Protein AF-A0A1G2KPJ4-F1 (afdb_monomer)

Sequence (258 aa):
MNTIFHTGTIAVYLCLLFVGAAIVPIFFSARMLSSVLIGFNRLETLQRDGFFMPLTLPLVRLGIHPNAITLFGMALVLLLAAGLYDKWPMSALFSIGFFAAISDMFDGMLARAAHKVTALGGAMDGARDGMLFVVLLAGVFSLWDTALLAYLLVGVLLIECLKVCEIFVRARRYGMRLAIVLRSRGQGKVSVDRVKFFLFCAASLGFLFEMGIFGSPVGIGTFLLAACVLTIAVSVVVHAAIIVLELRGKSFMMNEHI

Radius of gyration: 19.07 Å; Cα contacts (8 Å, |Δi|>4): 284; chains: 1; bounding box: 50×34×48 Å

pLDDT: mean 89.47, std 10.86, range [34.5, 98.0]

Foldseek 3Di:
DVVVLLVVLVVLLVVLLCCLQPVCVVVDALVRLLVVQLVQVVVVCCVLLVVCVVVQVVCLVVVPALVVLLVVLLVLLVVLLVCLVVVPFLVVNLVSLVSSLVSLSRSVSNCVVNVNQALVSLVSSVVSLVSSLVSLCVRCVVQADPSLVSLLVVLVVLLVVLVVLQLVLVCVPVNNVVSSSCVSSPWPPGCLVVLLSSLSSQLSSLRSVCCNPVVHRPCSSVVSSVVSSVSSSVSSSSSSNNSNSSNVVHDSGNDPDD

Solvent-accessible surface area (backbone atoms only — not comparable to full-atom values): 13322 Å² total; per-residue (Å²): 118,72,68,60,58,56,55,52,47,52,52,51,52,53,50,36,38,45,42,7,47,62,49,45,58,74,81,39,51,42,65,55,50,44,50,53,52,49,50,52,33,49,52,53,49,51,54,52,48,61,72,47,38,82,70,44,51,58,44,53,75,71,62,61,54,33,63,58,40,46,51,51,23,42,51,32,41,53,50,35,44,50,36,56,75,71,62,52,58,37,59,58,48,28,50,38,46,49,54,21,61,51,27,61,61,48,19,59,47,36,14,61,77,62,73,59,77,41,48,66,53,34,47,50,52,54,52,41,51,53,50,44,51,53,46,46,46,74,68,42,54,91,79,48,58,70,66,61,51,49,44,40,52,55,44,51,54,50,41,54,53,45,55,52,49,43,40,56,61,45,18,76,77,64,34,60,71,51,28,51,49,42,43,31,60,48,45,72,66,55,49,55,61,52,52,24,52,49,27,43,53,51,11,48,41,34,41,30,44,28,40,48,75,71,70,42,84,84,45,66,19,57,52,30,40,52,52,18,40,54,34,39,53,52,41,39,21,51,49,32,27,50,45,49,34,43,71,70,73,39,74,70,78,50,68,95,74,130

Organism: NCBI:txid1802273

Nearest PDB structures (foldseek):
  5d92-assembly1_A  TM=5.672E-01  e=1.117E-01  Archaeoglobus fulgidus DSM 4304
  7a0g-assembly1_EEE  TM=1.842E-01  e=3.821E+00  Serratia marcescens
  4tql-assembly1_A  TM=1.982E-01  e=8.750E+00  synthetic construct

Mean predicted aligned error: 5.15 Å

InterPro domains:
  IPR000462 CDP-alcohol phosphatidyltransferase [PF01066] (65-231)
  IPR043130 CDP-alcohol phosphatidyltransferase, transmembrane domain [G3DSA:1.20.120.1760] (47-248)
  IPR048254 CDP-alcohol phosphatidyltransferase, conserved site [PS00379] (107-129)

Structure (mmCIF, N/CA/C/O backbone):
data_AF-A0A1G2KPJ4-F1
#
_entry.id   AF-A0A1G2KPJ4-F1
#
loop_
_atom_site.group_PDB
_atom_site.id
_atom_site.type_symbol
_atom_site.label_atom_id
_atom_site.label_alt_id
_atom_site.label_comp_id
_atom_site.label_asym_id
_atom_site.label_entity_id
_atom_site.label_seq_id
_atom_site.pdbx_PDB_ins_code
_atom_site.Cartn_x
_atom_site.Cartn_y
_atom_site.Cartn_z
_atom_site.occupancy
_atom_site.B_iso_or_equiv
_atom_site.auth_seq_id
_atom_site.auth_comp_id
_atom_site.auth_asym_id
_atom_site.auth_atom_id
_atom_site.pdbx_PDB_model_num
ATOM 1 N N . MET A 1 1 ? 28.465 8.350 7.543 1.00 48.22 1 MET A N 1
ATOM 2 C CA . MET A 1 1 ? 27.275 8.996 6.942 1.00 48.22 1 MET A CA 1
ATOM 3 C C . MET A 1 1 ? 26.004 8.146 7.044 1.00 48.22 1 MET A C 1
ATOM 5 O O . MET A 1 1 ? 24.988 8.733 7.374 1.00 48.22 1 MET A O 1
ATOM 9 N N . ASN A 1 2 ? 26.028 6.810 6.886 1.00 55.91 2 ASN A N 1
ATOM 10 C CA . ASN A 1 2 ? 24.811 5.967 6.976 1.00 55.91 2 ASN A CA 1
ATOM 11 C C . ASN A 1 2 ? 24.065 6.000 8.324 1.00 55.91 2 ASN A C 1
ATOM 13 O O . ASN A 1 2 ? 22.841 6.024 8.341 1.00 55.91 2 ASN A O 1
ATOM 17 N N . THR A 1 3 ? 24.757 6.051 9.464 1.00 53.53 3 THR A N 1
ATOM 18 C CA . THR A 1 3 ? 24.100 6.019 10.785 1.00 53.53 3 THR A CA 1
ATOM 19 C C . THR A 1 3 ? 23.199 7.225 11.048 1.00 53.53 3 THR A C 1
ATOM 21 O O . THR A 1 3 ? 22.120 7.049 11.596 1.00 53.53 3 THR A O 1
ATOM 24 N N . ILE A 1 4 ? 23.584 8.425 10.600 1.00 49.75 4 ILE A N 1
ATOM 25 C CA . ILE A 1 4 ? 22.837 9.672 10.849 1.00 49.75 4 ILE A CA 1
ATOM 26 C C . ILE A 1 4 ? 21.494 9.688 10.094 1.00 49.75 4 ILE A C 1
ATOM 28 O O . ILE A 1 4 ? 20.488 10.140 10.641 1.00 49.75 4 ILE A O 1
ATOM 32 N N . PHE A 1 5 ? 21.446 9.135 8.875 1.00 55.59 5 PHE A N 1
ATOM 33 C CA . PHE A 1 5 ? 20.206 9.033 8.091 1.00 55.59 5 PHE A CA 1
ATOM 34 C C . PHE A 1 5 ? 19.185 8.075 8.729 1.00 55.59 5 PHE A C 1
ATOM 36 O O . PHE A 1 5 ? 17.982 8.357 8.731 1.00 55.59 5 PHE A O 1
ATOM 43 N N . HIS A 1 6 ? 19.650 6.982 9.343 1.00 62.47 6 HIS A N 1
ATOM 44 C CA . HIS A 1 6 ? 18.773 6.052 10.058 1.00 62.47 6 HIS A CA 1
ATOM 45 C C . HIS A 1 6 ? 18.193 6.669 11.340 1.00 62.47 6 HIS A C 1
ATOM 47 O O . HIS A 1 6 ? 16.993 6.534 11.586 1.00 62.47 6 HIS A O 1
ATOM 53 N N . THR A 1 7 ? 18.991 7.407 12.123 1.00 68.12 7 THR A N 1
ATOM 54 C CA . THR A 1 7 ? 18.500 8.056 13.352 1.00 68.12 7 THR A CA 1
ATOM 55 C C . THR A 1 7 ? 17.471 9.148 13.059 1.00 68.12 7 THR A C 1
ATOM 57 O O . THR A 1 7 ? 16.468 9.242 13.765 1.00 68.12 7 THR A O 1
ATOM 60 N N . GLY A 1 8 ? 17.676 9.938 11.996 1.00 83.19 8 GLY A N 1
ATOM 61 C CA . GLY A 1 8 ? 16.724 10.974 11.578 1.00 83.19 8 GLY A CA 1
ATOM 62 C C . GLY A 1 8 ? 15.367 10.396 11.169 1.00 83.19 8 GLY A C 1
ATOM 63 O O . GLY A 1 8 ? 14.328 10.874 11.620 1.00 83.19 8 GLY A O 1
ATOM 64 N N . THR A 1 9 ? 15.376 9.306 10.399 1.00 89.00 9 THR A N 1
ATOM 65 C CA . THR A 1 9 ? 14.154 8.611 9.961 1.00 89.00 9 THR A CA 1
ATOM 66 C C . THR A 1 9 ? 13.322 8.115 11.146 1.00 89.00 9 THR A C 1
ATOM 68 O O . THR A 1 9 ? 12.114 8.350 11.213 1.00 89.00 9 THR A O 1
ATOM 71 N N . ILE A 1 10 ? 13.971 7.461 12.116 1.00 90.38 10 ILE A N 1
ATOM 72 C CA . ILE A 1 10 ? 13.304 6.963 13.327 1.00 90.38 10 ILE A CA 1
ATOM 73 C C . ILE A 1 10 ? 12.725 8.129 14.135 1.00 90.38 10 ILE A C 1
ATOM 75 O O . ILE A 1 10 ? 11.570 8.065 14.552 1.00 90.38 10 ILE A O 1
ATOM 79 N N . ALA A 1 11 ? 13.489 9.209 14.321 1.00 92.50 11 ALA A N 1
ATOM 80 C CA . ALA A 1 11 ? 13.030 10.387 15.055 1.00 92.50 11 ALA A CA 1
ATOM 81 C C . ALA A 1 11 ? 11.779 11.021 14.420 1.00 92.50 11 ALA A C 1
ATOM 83 O O . ALA A 1 11 ? 10.839 11.371 15.136 1.00 92.50 11 ALA A O 1
ATOM 84 N N . VAL A 1 12 ? 11.725 11.108 13.085 1.00 95.50 12 VAL A N 1
ATOM 85 C CA . VAL A 1 12 ? 10.545 11.602 12.356 1.00 95.50 12 VAL A CA 1
ATOM 86 C C . VAL A 1 12 ? 9.327 10.723 12.633 1.00 95.50 12 VAL A C 1
ATOM 88 O O . VAL A 1 12 ? 8.278 11.242 13.015 1.00 95.50 12 VAL A O 1
ATOM 91 N N . TYR A 1 13 ? 9.447 9.399 12.510 1.00 96.94 13 TYR A N 1
ATOM 92 C CA . TYR A 1 13 ? 8.313 8.507 12.763 1.00 96.94 13 TYR A CA 1
ATOM 93 C C . TYR A 1 13 ? 7.881 8.467 14.231 1.00 96.94 13 TYR A C 1
ATOM 95 O O . TYR A 1 13 ? 6.684 8.369 14.493 1.00 96.94 13 TYR A O 1
ATOM 103 N N . LEU A 1 14 ? 8.802 8.613 15.188 1.00 96.12 14 LEU A N 1
ATOM 104 C CA . LEU A 1 14 ? 8.456 8.781 16.604 1.00 96.12 14 LEU A CA 1
ATOM 105 C C . LEU A 1 14 ? 7.686 10.083 16.849 1.00 96.12 14 LEU A C 1
ATOM 107 O O . LEU A 1 14 ? 6.702 10.084 17.588 1.00 96.12 14 LEU A O 1
ATOM 111 N N . CYS A 1 15 ? 8.088 11.175 16.196 1.00 97.56 15 CYS A N 1
ATOM 112 C CA . CYS A 1 15 ? 7.360 12.439 16.248 1.00 97.56 15 CYS A CA 1
ATOM 113 C C . CYS A 1 15 ? 5.948 12.289 15.660 1.00 97.56 15 CYS A C 1
ATOM 115 O O . CYS A 1 15 ? 4.973 12.664 16.303 1.00 97.56 15 CYS A O 1
ATOM 117 N N . LEU A 1 16 ? 5.807 11.661 14.490 1.00 98.00 16 LEU A N 1
ATOM 118 C CA . LEU A 1 16 ? 4.501 11.397 13.870 1.00 98.00 16 LEU A CA 1
ATOM 119 C C . LEU A 1 16 ? 3.617 10.488 14.732 1.00 98.00 16 LEU A C 1
ATOM 121 O O . LEU A 1 16 ? 2.419 10.737 14.869 1.00 98.00 16 LEU A O 1
ATOM 125 N N . LEU A 1 17 ? 4.205 9.465 15.354 1.00 97.56 17 LEU A N 1
ATOM 126 C CA . LEU A 1 17 ? 3.516 8.598 16.304 1.00 97.56 17 LEU A CA 1
ATOM 127 C C . LEU A 1 17 ? 3.003 9.407 17.502 1.00 97.56 17 LEU A C 1
ATOM 129 O O . LEU A 1 17 ? 1.847 9.250 17.890 1.00 97.56 17 LEU A O 1
ATOM 133 N N . PHE A 1 18 ? 3.823 10.309 18.051 1.00 97.75 18 PHE A N 1
ATOM 134 C CA . PHE A 1 18 ? 3.419 11.220 19.122 1.00 97.75 18 PHE A CA 1
ATOM 135 C C . PHE A 1 18 ? 2.299 12.167 18.676 1.00 97.75 18 PHE A C 1
ATOM 137 O O . PHE A 1 18 ? 1.309 12.319 19.388 1.00 97.75 18 PHE A O 1
ATOM 144 N N . VAL A 1 19 ? 2.397 12.757 17.482 1.00 97.88 19 VAL A N 1
ATOM 145 C CA . VAL A 1 19 ? 1.341 13.609 16.915 1.00 97.88 19 VAL A CA 1
ATOM 146 C C . VAL A 1 19 ? 0.022 12.836 16.840 1.00 97.88 19 VAL A C 1
ATOM 148 O O . VAL A 1 19 ? -0.999 13.306 17.345 1.00 97.88 19 VAL A O 1
ATOM 151 N N . GLY A 1 20 ? 0.033 11.628 16.274 1.00 96.56 20 GLY A N 1
ATOM 152 C CA . GLY A 1 20 ? -1.164 10.799 16.159 1.00 96.56 20 GLY A CA 1
ATOM 153 C C . GLY A 1 20 ? -1.721 10.330 17.504 1.00 96.56 20 GLY A C 1
ATOM 154 O O . GLY A 1 20 ? -2.927 10.374 17.716 1.00 96.56 20 GLY A O 1
ATOM 155 N N . ALA A 1 21 ? -0.865 9.924 18.441 1.00 96.19 21 ALA A N 1
ATOM 156 C CA . ALA A 1 21 ? -1.295 9.370 19.723 1.00 96.19 21 ALA A CA 1
ATOM 157 C C . ALA A 1 21 ? -1.682 10.438 20.764 1.00 96.19 21 ALA A C 1
ATOM 159 O O . ALA A 1 21 ? -2.594 10.217 21.562 1.00 96.19 21 ALA A O 1
ATOM 160 N N . ALA A 1 22 ? -0.995 11.582 20.786 1.00 95.88 22 ALA A N 1
ATOM 161 C CA . ALA A 1 22 ? -1.155 12.606 21.817 1.00 95.88 22 ALA A CA 1
ATOM 162 C C . ALA A 1 22 ? -1.893 13.849 21.313 1.00 95.88 22 ALA A C 1
ATOM 164 O O . ALA A 1 22 ? -2.771 14.343 22.015 1.00 95.88 22 ALA A O 1
ATOM 165 N N . ILE A 1 23 ? -1.579 14.339 20.110 1.00 96.19 23 ILE A N 1
ATOM 166 C CA . ILE A 1 23 ? -2.107 15.619 19.613 1.00 96.19 23 ILE A CA 1
ATOM 167 C C . ILE A 1 23 ? -3.478 15.435 18.960 1.00 96.19 23 ILE A C 1
ATOM 169 O O . ILE A 1 23 ? -4.434 16.109 19.339 1.00 96.19 23 ILE A O 1
ATOM 173 N N . VAL A 1 24 ? -3.619 14.499 18.016 1.00 94.88 24 VAL A N 1
ATOM 174 C CA . VAL A 1 24 ? -4.892 14.287 17.298 1.00 94.88 24 VAL A CA 1
ATOM 175 C C . VAL A 1 24 ? -6.073 14.032 18.254 1.00 94.88 24 VAL A C 1
ATOM 177 O O . VAL A 1 24 ? -7.110 14.674 18.074 1.00 94.88 24 VAL A O 1
ATOM 180 N N . PRO A 1 25 ? -5.960 13.204 19.315 1.00 93.06 25 PRO A N 1
ATOM 181 C CA . PRO A 1 25 ? -7.076 12.940 20.227 1.00 93.06 25 PRO A CA 1
ATOM 182 C C . PRO A 1 25 ? -7.471 14.116 21.134 1.00 93.06 25 PRO A C 1
ATOM 184 O O . PRO A 1 25 ? -8.464 13.994 21.855 1.00 93.06 25 PRO A O 1
ATOM 187 N N . ILE A 1 26 ? -6.706 15.218 21.147 1.00 92.88 26 ILE A N 1
ATOM 188 C CA . ILE A 1 26 ? -7.086 16.474 21.821 1.00 92.88 26 ILE A CA 1
ATOM 189 C C . ILE A 1 26 ? -8.135 17.213 20.986 1.00 92.88 26 ILE A C 1
ATOM 191 O O . ILE A 1 26 ? -9.120 17.706 21.529 1.00 92.88 26 ILE A O 1
ATOM 195 N N . PHE A 1 27 ? -7.949 17.248 19.665 1.00 91.75 27 PHE A N 1
ATOM 196 C CA . PHE A 1 27 ? -8.811 17.997 18.746 1.00 91.75 27 PHE A CA 1
ATOM 197 C C . PHE A 1 27 ? -9.946 17.151 18.158 1.00 91.75 27 PHE A C 1
ATOM 199 O O . PHE A 1 27 ? -11.007 17.678 17.829 1.00 91.75 27 PHE A O 1
ATOM 206 N N . PHE A 1 28 ? -9.748 15.837 18.030 1.00 89.75 28 PHE A N 1
ATOM 207 C CA . PHE A 1 28 ? -10.706 14.936 17.396 1.00 89.75 28 PHE A CA 1
ATOM 208 C C . PHE A 1 28 ? -11.312 13.956 18.398 1.00 89.75 28 PHE A C 1
ATOM 210 O O . PHE A 1 28 ? -10.623 13.171 19.049 1.00 89.75 28 PHE A O 1
ATOM 217 N N . SER A 1 29 ? -12.646 13.934 18.465 1.00 88.12 29 SER A N 1
ATOM 218 C CA . SER A 1 29 ? -13.362 12.824 19.096 1.00 88.12 29 SER A CA 1
ATOM 219 C C . SER A 1 29 ? -13.338 11.585 18.193 1.00 88.12 29 SER A C 1
ATOM 221 O O . SER A 1 29 ? -13.256 11.704 16.971 1.00 88.12 29 SER A O 1
ATOM 223 N N . ALA A 1 30 ? -13.487 10.390 18.776 1.00 85.75 30 ALA A N 1
ATOM 224 C CA . ALA A 1 30 ? -13.548 9.139 18.010 1.00 85.75 30 ALA A CA 1
ATOM 225 C C . ALA A 1 30 ? -14.631 9.165 16.923 1.00 85.75 30 ALA A C 1
ATOM 227 O O . ALA A 1 30 ? -14.380 8.723 15.810 1.00 85.75 30 ALA A O 1
ATOM 228 N N . ARG A 1 31 ? -15.800 9.747 17.231 1.00 85.69 31 ARG A N 1
ATOM 229 C CA . ARG A 1 31 ? -16.914 9.896 16.286 1.00 85.69 31 ARG A CA 1
ATOM 230 C C . ARG A 1 31 ? -16.578 10.863 15.150 1.00 85.69 31 ARG A C 1
ATOM 232 O O . ARG A 1 31 ? -16.950 10.619 14.009 1.00 85.69 31 ARG A O 1
ATOM 239 N N . MET A 1 32 ? -15.890 11.964 15.453 1.00 88.19 32 MET A N 1
ATOM 240 C CA . MET A 1 32 ? -15.496 12.943 14.439 1.00 88.19 32 MET A CA 1
ATOM 241 C C . MET A 1 32 ? -14.446 12.353 13.500 1.00 88.19 32 MET A C 1
ATOM 243 O O . MET A 1 32 ? -14.631 12.383 12.287 1.00 88.19 32 MET A O 1
ATOM 247 N N . LEU A 1 33 ? -13.392 11.747 14.058 1.00 88.38 33 LEU A N 1
ATOM 248 C CA . LEU A 1 33 ? -12.352 11.104 13.261 1.00 88.38 33 LEU A CA 1
ATOM 249 C C . LEU A 1 33 ? -12.928 9.953 12.426 1.00 88.38 33 LEU A C 1
ATOM 251 O O . LEU A 1 33 ? -12.645 9.881 11.235 1.00 88.38 33 LEU A O 1
ATOM 255 N N . SER A 1 34 ? -13.783 9.098 13.002 1.00 84.94 34 SER A N 1
ATOM 256 C CA . SER A 1 34 ? -14.415 8.013 12.243 1.00 84.94 34 SER A CA 1
ATOM 257 C C . SER A 1 34 ? -15.272 8.549 11.101 1.00 84.94 34 SER A C 1
ATOM 259 O O . SER A 1 34 ? -15.173 8.039 9.992 1.00 84.94 34 SER A O 1
ATOM 261 N N . SER A 1 35 ? -16.051 9.610 11.325 1.00 87.12 35 SER A N 1
ATOM 262 C CA . SER A 1 35 ? -16.888 10.220 10.283 1.00 87.12 35 SER A CA 1
ATOM 263 C C . SER A 1 35 ? -16.050 10.782 9.133 1.00 87.12 35 SER A C 1
ATOM 265 O O . SER A 1 35 ? -16.381 10.556 7.970 1.00 87.12 35 SER A O 1
ATOM 267 N N . VAL A 1 36 ? -14.935 11.454 9.443 1.00 89.69 36 VAL A N 1
ATOM 268 C CA . VAL A 1 36 ? -13.996 11.970 8.434 1.00 89.69 36 VAL A CA 1
ATOM 269 C C . VAL A 1 36 ? -13.380 10.825 7.630 1.00 89.69 36 VAL A C 1
ATOM 271 O O . VAL A 1 36 ? -13.401 10.863 6.401 1.00 89.69 36 VAL A O 1
ATOM 274 N N . LEU A 1 37 ? -12.881 9.780 8.298 1.00 89.94 37 LEU A N 1
ATOM 275 C CA . LEU A 1 37 ? -12.261 8.640 7.616 1.00 89.94 37 LEU A CA 1
ATOM 276 C C . LEU A 1 37 ? -13.270 7.838 6.788 1.00 89.94 37 LEU A C 1
ATOM 278 O O . LEU A 1 37 ? -12.943 7.419 5.683 1.00 89.94 37 LEU A O 1
ATOM 282 N N . ILE A 1 38 ? -14.499 7.647 7.276 1.00 87.50 38 ILE A N 1
ATOM 283 C CA . ILE A 1 38 ? -15.579 6.997 6.517 1.00 87.50 38 ILE A CA 1
ATOM 284 C C . ILE A 1 38 ? -15.938 7.838 5.290 1.00 87.50 38 ILE A C 1
ATOM 286 O O . ILE A 1 38 ? -16.065 7.289 4.197 1.00 87.50 38 ILE A O 1
ATOM 290 N N . GLY A 1 39 ? -16.062 9.159 5.445 1.00 87.94 39 GLY A N 1
ATOM 291 C CA . GLY A 1 39 ? -16.318 10.076 4.337 1.00 87.94 39 GLY A CA 1
ATOM 292 C C . GLY A 1 39 ? -15.231 9.990 3.268 1.00 87.94 39 GLY A C 1
ATOM 293 O O . GLY A 1 39 ? -15.535 9.769 2.098 1.00 87.94 39 GLY A O 1
ATOM 294 N N . PHE A 1 40 ? -13.963 10.071 3.675 1.00 89.44 40 PHE A N 1
ATOM 295 C CA . PHE A 1 40 ? -12.826 9.965 2.763 1.00 89.44 40 PHE A CA 1
ATOM 296 C C . PHE A 1 40 ? -12.742 8.585 2.093 1.00 89.44 40 PHE A C 1
ATOM 298 O O . PHE A 1 40 ? -12.563 8.502 0.879 1.00 89.44 40 PHE A O 1
ATOM 305 N N . ASN A 1 41 ? -12.956 7.502 2.846 1.00 90.38 41 ASN A N 1
ATOM 306 C CA . ASN A 1 41 ? -13.048 6.149 2.299 1.00 90.38 41 ASN A CA 1
ATOM 307 C C . ASN A 1 41 ? -14.144 6.035 1.240 1.00 90.38 41 ASN A C 1
ATOM 309 O O . ASN A 1 41 ? -13.916 5.451 0.184 1.00 90.38 41 ASN A O 1
ATOM 313 N N . ARG A 1 42 ? -15.335 6.569 1.528 1.00 87.75 42 ARG A N 1
ATOM 314 C CA . ARG A 1 42 ? -16.481 6.509 0.622 1.00 87.75 42 ARG A CA 1
ATOM 315 C C . ARG A 1 42 ? -16.212 7.301 -0.650 1.00 87.75 42 ARG A C 1
ATOM 317 O O . ARG A 1 42 ? -16.492 6.790 -1.726 1.00 87.75 42 ARG A O 1
ATOM 324 N N . LEU A 1 43 ? -15.665 8.511 -0.535 1.00 89.06 43 LEU A N 1
ATOM 325 C CA . LEU A 1 43 ? -15.315 9.341 -1.689 1.00 89.06 43 LEU A CA 1
ATOM 326 C C . LEU A 1 43 ? -14.281 8.652 -2.581 1.00 89.06 43 LEU A C 1
ATOM 328 O O . LEU A 1 43 ? -14.520 8.520 -3.778 1.00 89.06 43 LEU A O 1
ATOM 332 N N . GLU A 1 44 ? -13.188 8.152 -2.001 1.00 89.50 44 GLU A N 1
ATOM 333 C CA . GLU A 1 44 ? -12.156 7.426 -2.750 1.00 89.50 44 GLU A CA 1
ATOM 334 C C . GLU A 1 44 ? -12.735 6.188 -3.442 1.00 89.50 44 GLU A C 1
ATOM 336 O O . GLU A 1 44 ? -12.482 5.970 -4.626 1.00 89.50 44 GLU A O 1
ATOM 341 N N . THR A 1 45 ? -13.566 5.409 -2.744 1.00 85.94 45 THR A N 1
ATOM 342 C CA . THR A 1 45 ? -14.149 4.192 -3.316 1.00 85.94 45 THR A CA 1
ATOM 343 C C . THR A 1 45 ? -15.150 4.522 -4.417 1.00 85.94 45 THR A C 1
ATOM 345 O O . THR A 1 45 ? -15.132 3.860 -5.444 1.00 85.94 45 THR A O 1
ATOM 348 N N . LEU A 1 46 ? -15.977 5.561 -4.265 1.00 86.94 46 LEU A N 1
ATOM 349 C CA . LEU A 1 46 ? -16.908 6.000 -5.312 1.00 86.94 46 LEU A CA 1
ATOM 350 C C . LEU A 1 46 ? -16.178 6.508 -6.558 1.00 86.94 46 LEU A C 1
ATOM 352 O O . LEU A 1 46 ? -16.574 6.171 -7.67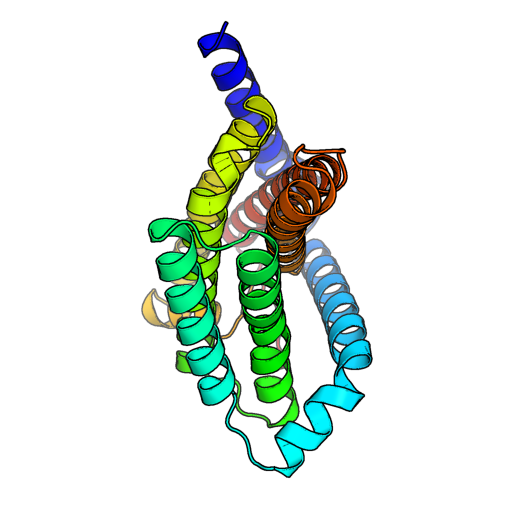0 1.00 86.94 46 LEU A O 1
ATOM 356 N N . GLN A 1 47 ? -15.120 7.301 -6.384 1.00 88.62 47 GLN A N 1
ATOM 357 C CA . GLN A 1 47 ? -14.333 7.822 -7.502 1.00 88.62 47 GLN A CA 1
ATOM 358 C C . GLN A 1 47 ? -13.614 6.699 -8.248 1.00 88.62 47 GLN A C 1
ATOM 360 O O . GLN A 1 47 ? -13.724 6.607 -9.470 1.00 88.62 47 GLN A O 1
ATOM 365 N N . ARG A 1 48 ? -12.926 5.815 -7.515 1.00 86.50 48 ARG A N 1
ATOM 366 C CA . ARG A 1 48 ? -12.245 4.656 -8.096 1.00 86.50 48 ARG A CA 1
ATOM 367 C C . ARG A 1 48 ? -13.240 3.742 -8.798 1.00 86.50 48 ARG A C 1
ATOM 369 O O . ARG A 1 48 ? -13.058 3.421 -9.969 1.00 86.50 48 ARG A O 1
ATOM 376 N N . ASP A 1 49 ? -14.289 3.334 -8.091 1.00 86.75 49 ASP A N 1
ATOM 377 C CA . ASP A 1 49 ? -15.228 2.360 -8.622 1.00 86.75 49 ASP A CA 1
ATOM 378 C C . ASP A 1 49 ? -15.986 2.945 -9.820 1.00 86.75 49 ASP A C 1
ATOM 380 O O . ASP A 1 49 ? -16.158 2.254 -10.816 1.00 86.75 49 ASP A O 1
ATOM 384 N N . GLY A 1 50 ? -16.352 4.231 -9.780 1.00 85.88 50 GLY A N 1
ATOM 385 C CA . GLY A 1 50 ? -16.981 4.928 -10.900 1.00 85.88 50 GLY A CA 1
ATOM 386 C C . GLY A 1 50 ? -16.092 5.002 -12.143 1.00 85.88 50 GLY A C 1
ATOM 387 O O . GLY A 1 50 ? -16.573 4.750 -13.246 1.00 85.88 50 GLY A O 1
ATOM 388 N N . PHE A 1 51 ? -14.795 5.280 -11.975 1.00 87.88 51 PHE A N 1
ATOM 389 C CA . PHE A 1 51 ? -13.847 5.354 -13.091 1.00 87.88 51 PHE A CA 1
ATOM 390 C C . PHE A 1 51 ? -13.690 4.009 -13.819 1.00 87.88 51 PHE A C 1
ATOM 392 O O . PHE A 1 51 ? -13.693 3.962 -15.047 1.00 87.88 51 PHE A O 1
ATOM 399 N N . PHE A 1 52 ? -13.602 2.903 -13.076 1.00 87.19 52 PHE A N 1
ATOM 400 C CA . PHE A 1 52 ? -13.377 1.568 -13.647 1.00 87.19 52 PHE A CA 1
ATOM 401 C C . PHE A 1 52 ? -14.670 0.775 -13.913 1.00 87.19 52 PHE A C 1
ATOM 403 O O . PHE A 1 52 ? -14.618 -0.306 -14.502 1.00 87.19 52 PHE A O 1
ATOM 410 N N . MET A 1 53 ? -15.845 1.290 -13.534 1.00 85.69 53 MET A N 1
ATOM 411 C CA . MET A 1 53 ? -17.125 0.586 -13.690 1.00 85.69 53 MET A CA 1
ATOM 412 C C . MET A 1 53 ? -17.415 0.104 -15.122 1.00 85.69 53 MET A C 1
ATOM 414 O O . MET A 1 53 ? -17.877 -1.035 -15.259 1.00 85.69 53 MET A O 1
ATOM 418 N N . PRO A 1 54 ? -17.118 0.880 -16.188 1.00 87.81 54 PRO A N 1
ATOM 419 C CA . PRO A 1 54 ? -17.317 0.420 -17.563 1.00 87.81 54 PRO A CA 1
ATOM 420 C C . PRO A 1 54 ? -16.524 -0.849 -17.902 1.00 87.81 54 PRO A C 1
ATOM 422 O O . PRO A 1 54 ? -16.970 -1.648 -18.720 1.00 87.81 54 PRO A O 1
ATOM 425 N N . LEU A 1 55 ? -15.375 -1.053 -17.250 1.00 87.06 55 LEU A N 1
ATOM 426 C CA . LEU A 1 55 ? -14.505 -2.212 -17.448 1.00 87.06 55 LEU A CA 1
ATOM 427 C C . LEU A 1 55 ? -14.906 -3.395 -16.555 1.00 87.06 55 LEU A C 1
ATOM 429 O O . LEU A 1 55 ? -14.774 -4.547 -16.959 1.00 87.06 55 LEU A O 1
ATOM 433 N N . THR A 1 56 ? -15.453 -3.132 -15.366 1.00 87.44 56 THR A N 1
ATOM 434 C CA . THR A 1 56 ? -15.869 -4.182 -14.422 1.00 87.44 56 THR A CA 1
ATOM 435 C C . THR A 1 56 ? -17.236 -4.781 -14.762 1.00 87.44 56 THR A C 1
ATOM 437 O O . THR A 1 56 ? -17.459 -5.974 -14.551 1.00 87.44 56 THR A O 1
ATOM 440 N N . LEU A 1 57 ? -18.165 -3.997 -15.318 1.00 88.00 57 LEU A N 1
ATOM 441 C CA . LEU 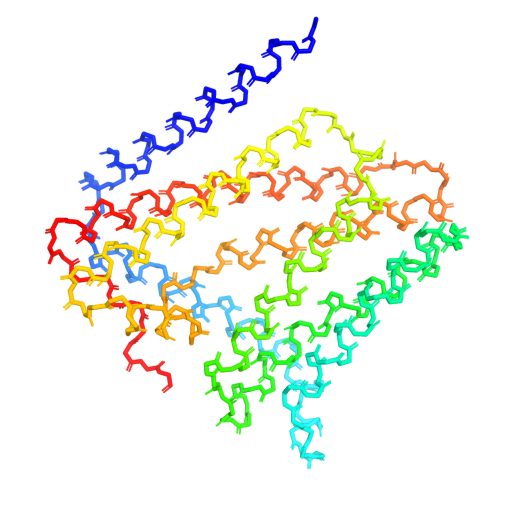A 1 57 ? -19.532 -4.455 -15.592 1.00 88.00 57 LEU A CA 1
ATOM 442 C C . LEU A 1 57 ? -19.613 -5.635 -16.586 1.00 88.00 57 LEU A C 1
ATOM 444 O O . LEU A 1 57 ? -20.384 -6.562 -16.327 1.00 88.00 57 LEU A O 1
ATOM 448 N N . PRO A 1 58 ? -18.825 -5.682 -17.680 1.00 92.31 58 PRO A N 1
ATOM 449 C CA . PRO A 1 58 ? -18.748 -6.867 -18.532 1.00 92.31 58 PRO A CA 1
ATOM 450 C C . PRO A 1 58 ? -18.303 -8.119 -17.768 1.00 92.31 58 PRO A C 1
ATOM 452 O O . PRO A 1 58 ? -18.894 -9.178 -17.950 1.00 92.31 58 PRO A O 1
ATOM 455 N N . LEU A 1 59 ? -17.329 -7.998 -16.860 1.00 90.56 59 LEU A N 1
ATOM 456 C CA . LEU A 1 59 ? -16.823 -9.126 -16.068 1.00 90.56 59 LEU A CA 1
ATOM 457 C C . LEU A 1 59 ? -17.899 -9.682 -15.123 1.00 90.56 59 LEU A C 1
ATOM 459 O O . LEU A 1 59 ? -18.032 -10.899 -14.990 1.00 90.56 59 LEU A O 1
ATOM 463 N N . VAL A 1 60 ? -18.712 -8.798 -14.528 1.00 90.25 60 VAL A N 1
ATOM 464 C CA . VAL A 1 60 ? -19.892 -9.184 -13.733 1.00 90.25 60 VAL A CA 1
ATOM 465 C C . VAL A 1 60 ? -20.885 -9.964 -14.597 1.00 90.25 60 VAL A C 1
ATOM 467 O O . VAL A 1 60 ? -21.338 -11.033 -14.195 1.00 90.25 60 VAL A O 1
ATOM 470 N N . ARG A 1 61 ? -21.209 -9.452 -15.794 1.00 91.31 61 ARG A N 1
ATOM 471 C CA . ARG A 1 61 ? -22.169 -10.081 -16.721 1.00 91.31 61 ARG A CA 1
ATOM 472 C C . ARG A 1 61 ? -21.699 -11.445 -17.222 1.00 91.31 61 ARG A C 1
ATOM 474 O O . ARG A 1 61 ? -22.520 -12.335 -17.399 1.00 91.31 61 ARG A O 1
ATOM 481 N N . LEU A 1 62 ? -20.391 -11.612 -17.412 1.00 92.56 62 LEU A N 1
ATOM 482 C CA . LEU A 1 62 ? -19.766 -12.887 -17.770 1.00 92.56 62 LEU A CA 1
ATOM 483 C C . LEU A 1 62 ? -19.695 -13.876 -16.593 1.00 92.56 62 LEU A C 1
ATOM 485 O O . LEU A 1 62 ? -19.220 -14.995 -16.763 1.00 92.56 62 LEU A O 1
ATOM 489 N N . GLY A 1 63 ? -20.144 -13.486 -15.395 1.00 91.56 63 GLY A N 1
ATOM 490 C CA . GLY A 1 63 ? -20.165 -14.357 -14.223 1.00 91.56 63 GLY A CA 1
ATOM 491 C C . GLY A 1 63 ? -18.784 -14.645 -13.633 1.00 91.56 63 GLY A C 1
ATOM 492 O O . GLY A 1 63 ? -18.653 -15.569 -12.826 1.00 91.56 63 GLY A O 1
ATOM 493 N N . ILE A 1 64 ? -17.759 -13.861 -13.993 1.00 92.44 64 ILE A N 1
ATOM 494 C CA . ILE A 1 64 ? -16.392 -14.055 -13.500 1.00 92.44 64 ILE A CA 1
ATOM 495 C C . ILE A 1 64 ? -16.383 -13.904 -11.976 1.00 92.44 64 ILE A C 1
ATOM 497 O O . ILE A 1 64 ? -16.993 -12.998 -11.400 1.00 92.44 64 ILE A O 1
ATOM 501 N N . HIS A 1 65 ? -15.715 -14.832 -11.293 1.00 93.12 65 HIS A N 1
ATOM 502 C CA . HIS A 1 65 ? -15.601 -14.791 -9.842 1.00 93.12 65 HIS A CA 1
ATOM 503 C C . HIS A 1 65 ? -14.454 -13.849 -9.420 1.00 93.12 65 HIS A C 1
ATOM 505 O O . HIS A 1 65 ? -13.364 -13.983 -9.972 1.00 93.12 65 HIS A O 1
ATOM 511 N N . PRO A 1 66 ? -14.625 -12.971 -8.407 1.00 92.06 66 PRO A N 1
ATOM 512 C CA . PRO A 1 66 ? -13.557 -12.092 -7.907 1.00 92.06 66 PRO A CA 1
ATOM 513 C C . PRO A 1 66 ? -12.248 -12.829 -7.604 1.00 92.06 66 PRO A C 1
ATOM 515 O O . PRO A 1 66 ? -11.203 -12.465 -8.126 1.00 92.06 66 PRO A O 1
ATOM 518 N N . ASN A 1 67 ? -12.326 -13.948 -6.874 1.00 93.75 67 ASN A N 1
ATOM 519 C CA . ASN A 1 67 ? -11.153 -14.776 -6.565 1.00 93.75 67 ASN A CA 1
ATOM 520 C C . ASN A 1 67 ? -10.393 -15.275 -7.807 1.00 93.75 67 ASN A C 1
ATOM 522 O O . ASN A 1 67 ? -9.203 -15.548 -7.700 1.00 93.75 67 ASN A O 1
ATOM 526 N N . ALA A 1 68 ? -11.042 -15.414 -8.971 1.00 93.81 68 ALA A N 1
ATOM 527 C CA . ALA A 1 68 ? -10.342 -15.787 -10.200 1.00 93.81 68 ALA A CA 1
ATOM 528 C C . ALA A 1 68 ? -9.425 -14.651 -10.679 1.00 93.81 68 ALA A C 1
ATOM 530 O O . ALA A 1 68 ? -8.302 -14.914 -11.098 1.00 93.81 68 ALA A O 1
ATOM 531 N N . ILE A 1 69 ? -9.868 -13.394 -10.545 1.00 94.25 69 ILE A N 1
ATOM 532 C CA . ILE A 1 69 ? -9.038 -12.213 -10.818 1.00 94.25 69 ILE A CA 1
ATOM 533 C C . ILE A 1 69 ? -7.893 -12.128 -9.807 1.00 94.25 69 ILE A C 1
ATOM 535 O O . ILE A 1 69 ? -6.754 -11.916 -10.213 1.00 94.25 69 ILE A O 1
ATOM 539 N N . THR A 1 70 ? -8.156 -12.372 -8.519 1.00 94.44 70 THR A N 1
ATOM 540 C CA . THR A 1 70 ? -7.105 -12.388 -7.490 1.00 94.44 70 THR A CA 1
ATOM 541 C C . THR A 1 70 ? -6.036 -13.444 -7.789 1.00 94.44 70 THR A C 1
ATOM 543 O O . THR A 1 70 ? -4.846 -13.143 -7.744 1.00 94.44 70 THR A O 1
ATOM 546 N N . LEU A 1 71 ? -6.439 -14.673 -8.143 1.00 96.00 71 LEU A N 1
ATOM 547 C CA . LEU A 1 71 ? -5.517 -15.762 -8.495 1.00 96.00 71 LEU A CA 1
ATOM 548 C C . LEU A 1 71 ? -4.727 -15.465 -9.773 1.00 96.00 71 LEU A C 1
ATOM 550 O O . LEU A 1 71 ? -3.526 -15.722 -9.822 1.00 96.00 71 LEU A O 1
ATOM 554 N N . PHE A 1 72 ? -5.376 -14.892 -10.788 1.00 95.94 72 PHE A N 1
ATOM 555 C CA . PHE A 1 72 ? -4.693 -14.421 -11.991 1.00 95.94 72 PHE A CA 1
ATOM 556 C C . PHE A 1 72 ? -3.655 -13.342 -11.653 1.00 95.94 72 PHE A C 1
ATOM 558 O O . PHE A 1 72 ? -2.508 -13.428 -12.085 1.00 95.94 72 PHE A O 1
ATOM 565 N N . GLY A 1 73 ? -4.020 -12.381 -10.803 1.00 96.00 73 GLY A N 1
ATOM 566 C CA . GLY A 1 73 ? -3.107 -11.379 -10.264 1.00 96.00 73 GLY A CA 1
ATOM 567 C C . GLY A 1 73 ? -1.909 -12.001 -9.550 1.00 96.00 73 GLY A C 1
ATOM 568 O O . GLY A 1 73 ? -0.774 -11.647 -9.849 1.00 96.00 73 GLY A O 1
ATOM 569 N N . MET A 1 74 ? -2.134 -12.973 -8.660 1.00 96.62 74 MET A N 1
ATOM 570 C CA . MET A 1 74 ? -1.056 -13.716 -7.992 1.00 96.62 74 MET A CA 1
ATOM 571 C C . MET A 1 74 ? -0.130 -14.421 -8.993 1.00 96.62 74 MET A C 1
ATOM 573 O O . MET A 1 74 ? 1.089 -14.371 -8.833 1.00 96.62 74 MET A O 1
ATOM 577 N N . ALA A 1 75 ? -0.679 -15.034 -10.046 1.00 97.94 75 ALA A N 1
ATOM 578 C CA . ALA A 1 75 ? 0.120 -15.655 -11.101 1.00 97.94 75 ALA A CA 1
ATOM 579 C C . ALA A 1 75 ? 0.992 -14.627 -11.842 1.00 97.94 75 ALA A C 1
ATOM 581 O O . ALA A 1 75 ? 2.161 -14.904 -12.109 1.00 97.94 75 ALA A O 1
ATOM 582 N N . LEU A 1 76 ? 0.474 -13.421 -12.106 1.00 98.00 76 LEU A N 1
ATOM 583 C CA . LEU A 1 76 ? 1.266 -12.326 -12.677 1.00 98.00 76 LEU A CA 1
ATOM 584 C C . LEU A 1 76 ? 2.378 -11.851 -11.733 1.00 98.00 76 LEU A C 1
ATOM 586 O O . LEU A 1 76 ? 3.472 -11.555 -12.201 1.00 98.00 76 LEU A O 1
ATOM 590 N N . VAL A 1 77 ? 2.144 -11.816 -10.416 1.00 97.69 77 VAL A N 1
ATOM 591 C CA . VAL A 1 77 ? 3.197 -11.489 -9.434 1.00 97.69 77 VAL A CA 1
ATOM 592 C C . VAL A 1 77 ? 4.312 -12.538 -9.448 1.00 97.69 77 VAL A C 1
ATOM 594 O O . VAL A 1 77 ? 5.490 -12.183 -9.427 1.00 97.69 77 VAL A O 1
ATOM 597 N N . LEU A 1 78 ? 3.965 -13.826 -9.523 1.00 97.69 78 LEU A N 1
ATOM 598 C CA . LEU A 1 78 ? 4.952 -14.905 -9.636 1.00 97.69 78 LEU A CA 1
ATOM 599 C C . LEU A 1 78 ? 5.729 -14.829 -10.955 1.00 97.69 78 LEU A C 1
ATOM 601 O O . LEU A 1 78 ? 6.947 -14.993 -10.958 1.00 97.69 78 LEU A O 1
ATOM 605 N N . LEU A 1 79 ? 5.045 -14.524 -12.060 1.00 97.94 79 LEU A N 1
ATOM 606 C CA . LEU A 1 79 ? 5.678 -14.309 -13.359 1.00 97.94 79 LEU A CA 1
ATOM 607 C C . LEU A 1 79 ? 6.631 -13.107 -13.331 1.00 97.94 79 LEU A C 1
ATOM 609 O O . LEU A 1 79 ? 7.729 -13.183 -13.876 1.00 97.94 79 LEU A O 1
ATOM 613 N N . LEU A 1 80 ? 6.243 -12.020 -12.660 1.00 97.62 80 LEU A N 1
ATOM 614 C CA . LEU A 1 80 ? 7.100 -10.855 -12.459 1.00 97.62 80 LEU A CA 1
ATOM 615 C C . LEU A 1 80 ? 8.357 -11.220 -11.663 1.00 97.62 80 LEU A C 1
ATOM 617 O O . LEU A 1 80 ? 9.452 -10.814 -12.039 1.00 97.62 80 LEU A O 1
ATOM 621 N N . ALA A 1 81 ? 8.213 -12.005 -10.593 1.00 97.44 81 ALA A N 1
ATOM 622 C CA . ALA A 1 81 ? 9.342 -12.470 -9.792 1.00 97.44 81 ALA A CA 1
ATOM 623 C C . ALA A 1 81 ? 10.309 -13.342 -10.610 1.00 97.44 81 ALA A C 1
ATOM 625 O O . ALA A 1 81 ? 11.521 -13.138 -10.542 1.00 97.44 81 ALA A O 1
ATOM 626 N N . ALA A 1 82 ? 9.778 -14.266 -11.417 1.00 97.44 82 ALA A N 1
ATOM 627 C CA . ALA A 1 82 ? 10.577 -15.085 -12.327 1.00 97.44 82 ALA A CA 1
ATOM 628 C C . ALA A 1 82 ? 11.309 -14.218 -13.363 1.00 97.44 82 ALA A C 1
ATOM 630 O O . ALA A 1 82 ? 12.518 -14.346 -13.528 1.00 97.44 82 ALA A O 1
ATOM 631 N N . GLY A 1 83 ? 10.608 -13.267 -13.986 1.00 96.75 83 GLY A N 1
ATOM 632 C CA . GLY A 1 83 ? 11.213 -12.344 -14.943 1.00 96.75 83 GLY A CA 1
ATOM 633 C C . GLY A 1 83 ? 12.301 -11.463 -14.326 1.00 96.75 83 GLY A C 1
ATOM 634 O O . GLY A 1 83 ? 13.308 -11.196 -14.977 1.00 96.75 83 GLY A O 1
ATOM 635 N N . LEU A 1 84 ? 12.137 -11.022 -13.074 1.00 94.62 84 LEU A N 1
ATOM 636 C CA . LEU A 1 84 ? 13.172 -10.278 -12.348 1.00 94.62 84 LEU A CA 1
ATOM 637 C C . LEU A 1 84 ? 14.415 -11.141 -12.099 1.00 94.62 84 LEU A C 1
ATOM 639 O O . LEU A 1 84 ? 15.534 -10.669 -12.301 1.00 94.62 84 LEU A O 1
ATOM 643 N N . TYR A 1 85 ? 14.225 -12.399 -11.694 1.00 94.88 85 TYR A N 1
ATOM 644 C CA . TYR A 1 85 ? 15.315 -13.351 -11.472 1.00 94.88 85 TYR A CA 1
ATOM 645 C C . TYR A 1 85 ? 16.084 -13.659 -12.767 1.00 94.88 85 TYR A C 1
ATOM 647 O O . TYR A 1 85 ? 17.314 -13.575 -12.793 1.00 94.88 85 TYR A O 1
ATOM 655 N N . ASP A 1 86 ? 15.356 -13.907 -13.857 1.00 96.31 86 ASP A N 1
ATOM 656 C CA . ASP A 1 86 ? 15.907 -14.194 -15.187 1.00 96.31 86 ASP A CA 1
ATOM 657 C C . ASP A 1 86 ? 16.349 -12.934 -15.951 1.00 96.31 86 ASP A C 1
ATOM 659 O O . ASP A 1 86 ? 16.798 -13.023 -17.095 1.00 96.31 86 ASP A O 1
ATOM 663 N N . LYS A 1 87 ? 16.244 -11.750 -15.332 1.00 93.88 87 LYS A N 1
ATOM 664 C CA . LYS A 1 87 ? 16.650 -10.452 -15.897 1.00 93.88 87 LYS A CA 1
ATOM 665 C C . LYS A 1 87 ? 15.991 -10.149 -17.247 1.00 93.88 87 LYS A C 1
ATOM 667 O O . LYS A 1 87 ? 16.648 -9.703 -18.190 1.00 93.88 87 LYS A O 1
ATOM 672 N N . TRP A 1 88 ? 14.684 -10.384 -17.344 1.00 95.69 88 TRP A N 1
ATOM 673 C CA . TRP A 1 88 ? 13.896 -10.029 -18.523 1.00 95.69 88 TRP A CA 1
ATOM 674 C C . TRP A 1 88 ? 13.982 -8.524 -18.828 1.00 95.69 88 TRP A C 1
ATOM 676 O O . TRP A 1 88 ? 14.260 -7.720 -17.933 1.00 95.69 88 TRP A O 1
ATOM 686 N N . PRO A 1 89 ? 13.710 -8.107 -20.080 1.00 94.19 89 PRO A N 1
ATOM 687 C CA . PRO A 1 89 ? 13.697 -6.694 -20.440 1.00 94.19 89 PRO A CA 1
ATOM 688 C C . PRO A 1 89 ? 12.759 -5.879 -19.542 1.00 94.19 89 PRO A C 1
ATOM 690 O O . PRO A 1 89 ? 11.631 -6.293 -19.266 1.00 94.19 89 PRO A O 1
ATOM 693 N N . MET A 1 90 ? 13.191 -4.679 -19.146 1.00 93.00 90 MET A N 1
ATOM 694 C CA . MET A 1 90 ? 12.427 -3.800 -18.247 1.00 93.00 90 MET A CA 1
ATOM 695 C C . MET A 1 90 ? 11.022 -3.471 -18.773 1.00 93.00 90 MET A C 1
ATOM 697 O O . MET A 1 90 ? 10.089 -3.348 -17.986 1.00 93.00 90 MET A O 1
ATOM 701 N N . SER A 1 91 ? 10.834 -3.400 -20.094 1.00 92.12 91 SER A N 1
ATOM 702 C CA . SER A 1 91 ? 9.518 -3.208 -20.722 1.00 92.12 91 SER A CA 1
ATOM 703 C C . SER A 1 91 ? 8.558 -4.382 -20.482 1.00 92.12 91 SER A C 1
ATOM 705 O O . SER A 1 91 ? 7.363 -4.170 -20.257 1.00 92.12 91 SER A O 1
ATOM 707 N N . ALA A 1 92 ? 9.068 -5.617 -20.477 1.00 95.00 92 ALA A N 1
ATOM 708 C CA . ALA A 1 92 ? 8.287 -6.804 -20.143 1.00 95.00 92 ALA A CA 1
ATOM 709 C C . ALA A 1 92 ? 7.926 -6.811 -18.651 1.00 95.00 92 ALA A C 1
ATOM 711 O O . ALA A 1 92 ? 6.763 -7.011 -18.304 1.00 95.00 92 ALA A O 1
ATOM 712 N N . LEU A 1 93 ? 8.894 -6.505 -17.779 1.00 96.38 93 LEU A N 1
ATOM 713 C CA . LEU A 1 93 ? 8.679 -6.397 -16.331 1.00 96.38 93 LEU A CA 1
ATOM 714 C C . LEU A 1 93 ? 7.655 -5.313 -15.984 1.00 96.38 93 LEU A C 1
ATOM 716 O O . LEU A 1 93 ? 6.742 -5.558 -15.198 1.00 96.38 93 LEU A O 1
ATOM 720 N N . PHE A 1 94 ? 7.759 -4.143 -16.617 1.00 95.62 94 PHE A N 1
ATOM 721 C CA . PHE A 1 94 ? 6.778 -3.070 -16.495 1.00 95.62 94 PHE A CA 1
ATOM 722 C C . PHE A 1 94 ? 5.383 -3.549 -16.899 1.00 95.62 94 PHE A C 1
ATOM 724 O O . PHE A 1 94 ? 4.435 -3.359 -16.145 1.00 95.62 94 PHE A O 1
ATOM 731 N N . SER A 1 95 ? 5.253 -4.208 -18.053 1.00 96.12 95 SER A N 1
ATOM 732 C CA . SER A 1 95 ? 3.954 -4.665 -18.561 1.00 96.12 95 SER A CA 1
ATOM 733 C C . SER A 1 95 ? 3.305 -5.684 -17.621 1.00 96.12 95 SER A C 1
ATOM 735 O O . SER A 1 95 ? 2.142 -5.535 -17.249 1.00 96.12 95 SER A O 1
ATOM 737 N N . ILE A 1 96 ? 4.063 -6.694 -17.184 1.00 97.25 96 ILE A N 1
ATOM 738 C CA . ILE A 1 96 ? 3.575 -7.723 -16.255 1.00 97.25 96 ILE A CA 1
ATOM 739 C C . ILE A 1 96 ? 3.204 -7.088 -14.915 1.00 97.25 96 ILE A C 1
ATOM 741 O O . ILE A 1 96 ? 2.121 -7.346 -14.395 1.00 97.25 96 ILE A O 1
ATOM 745 N N . GLY A 1 97 ? 4.070 -6.226 -14.375 1.00 96.69 97 GLY A N 1
ATOM 746 C CA . GLY A 1 97 ? 3.819 -5.523 -13.122 1.00 96.69 97 GLY A CA 1
ATOM 747 C C . GLY A 1 97 ? 2.615 -4.584 -13.195 1.00 96.69 97 GLY A C 1
ATOM 748 O O . GLY A 1 97 ? 1.856 -4.500 -12.235 1.00 96.69 97 GLY A O 1
ATOM 749 N N . PHE A 1 98 ? 2.392 -3.925 -14.332 1.00 96.38 98 PHE A N 1
ATOM 750 C CA . PHE A 1 98 ? 1.232 -3.070 -14.572 1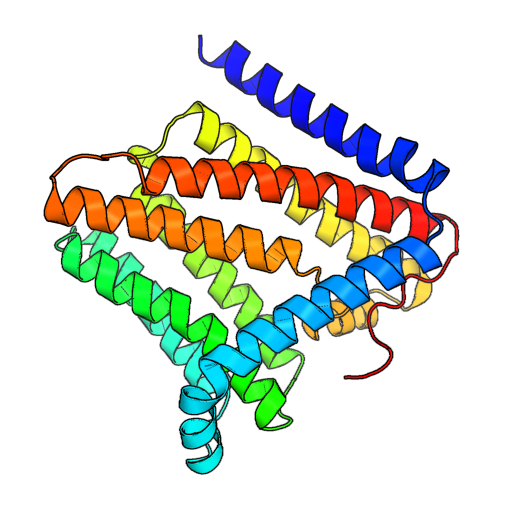.00 96.38 98 PHE A CA 1
ATOM 751 C C . PHE A 1 98 ? -0.068 -3.874 -14.539 1.00 96.38 98 PHE A C 1
ATOM 753 O O . PHE A 1 98 ? -0.989 -3.525 -13.799 1.00 96.38 98 PHE A O 1
ATOM 760 N N . PHE A 1 99 ? -0.131 -4.989 -15.274 1.00 96.12 99 PHE A N 1
ATOM 761 C CA . PHE A 1 99 ? -1.302 -5.867 -15.245 1.00 96.12 99 PHE A CA 1
ATOM 762 C C . PHE A 1 99 ? -1.498 -6.529 -13.883 1.00 96.12 99 PHE A C 1
ATOM 764 O O . PHE A 1 99 ? -2.640 -6.660 -13.442 1.00 96.12 99 PHE A O 1
ATOM 771 N N . ALA A 1 100 ? -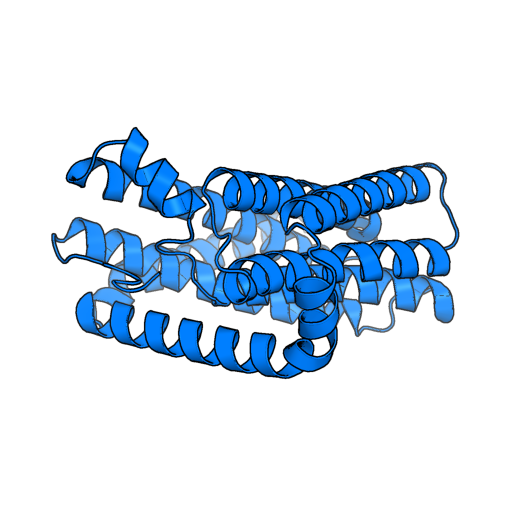0.408 -6.894 -13.198 1.00 96.12 100 ALA A N 1
ATOM 772 C CA . ALA A 1 100 ? -0.471 -7.374 -11.828 1.00 96.12 100 ALA A CA 1
ATOM 773 C C . ALA A 1 100 ? -1.114 -6.298 -10.951 1.00 96.12 100 ALA A C 1
ATOM 775 O O . ALA A 1 100 ? -2.190 -6.541 -10.429 1.00 96.12 100 ALA A O 1
ATOM 776 N N . ALA A 1 101 ? -0.540 -5.096 -10.849 1.00 93.88 101 ALA A N 1
ATOM 777 C CA . ALA A 1 101 ? -1.043 -4.013 -10.001 1.00 93.88 101 ALA A CA 1
ATOM 778 C C . ALA A 1 101 ? -2.513 -3.661 -10.281 1.00 93.88 101 ALA A C 1
ATOM 780 O O . ALA A 1 101 ? -3.299 -3.516 -9.348 1.00 93.88 101 ALA A O 1
ATOM 781 N N . ILE A 1 102 ? -2.910 -3.594 -11.552 1.00 91.94 102 ILE A N 1
ATOM 782 C CA . ILE A 1 102 ? -4.286 -3.277 -11.942 1.00 91.94 102 ILE A CA 1
ATOM 783 C C . ILE A 1 102 ? -5.284 -4.379 -11.560 1.00 91.94 102 ILE A C 1
ATOM 785 O O . ILE A 1 102 ? -6.429 -4.060 -11.232 1.00 91.94 102 ILE A O 1
ATOM 789 N N . SER A 1 103 ? -4.886 -5.658 -11.551 1.00 92.25 103 SER A N 1
ATOM 790 C CA . SER A 1 103 ? -5.795 -6.760 -11.195 1.00 92.25 103 SER A CA 1
ATOM 791 C C . SER A 1 103 ? -6.411 -6.593 -9.797 1.00 92.25 103 SER A C 1
ATOM 793 O O . SER A 1 103 ? -7.547 -7.010 -9.588 1.00 92.25 103 SER A O 1
ATOM 795 N N . ASP A 1 104 ? -5.672 -5.968 -8.873 1.00 86.81 104 ASP A N 1
ATOM 796 C CA . ASP A 1 104 ? -6.099 -5.648 -7.499 1.00 86.81 104 ASP A CA 1
ATOM 797 C C . ASP A 1 104 ? -7.295 -4.698 -7.444 1.00 86.81 104 ASP A C 1
ATOM 799 O O . ASP A 1 104 ? -8.182 -4.752 -6.599 1.00 86.81 104 ASP A O 1
ATOM 803 N N . MET A 1 105 ? -7.327 -3.755 -8.381 1.00 86.19 105 MET A N 1
ATOM 804 C CA . MET A 1 105 ? -8.413 -2.790 -8.425 1.00 86.19 105 MET A CA 1
ATOM 805 C C . MET A 1 105 ? -9.694 -3.487 -8.889 1.00 86.19 105 MET A C 1
ATOM 807 O O . MET A 1 105 ? -10.786 -3.194 -8.395 1.00 86.19 105 MET A O 1
ATOM 811 N N . PHE A 1 106 ? -9.552 -4.441 -9.812 1.00 89.00 106 PHE A N 1
ATOM 812 C CA . PHE A 1 106 ? -10.662 -5.159 -10.419 1.00 89.00 106 PHE A CA 1
ATOM 813 C C . PHE A 1 106 ? -11.301 -6.200 -9.504 1.00 89.00 106 PHE A C 1
ATOM 815 O O . PHE A 1 106 ? -12.529 -6.287 -9.498 1.00 89.00 106 PHE A O 1
ATOM 822 N N . ASP A 1 107 ? -10.541 -6.980 -8.733 1.00 87.25 107 ASP A N 1
ATOM 823 C CA . ASP A 1 107 ? -11.129 -8.044 -7.908 1.00 87.25 107 ASP A CA 1
ATOM 824 C C . ASP A 1 107 ? -12.005 -7.483 -6.774 1.00 87.25 107 ASP A C 1
ATOM 826 O O . ASP A 1 107 ? -13.146 -7.922 -6.601 1.00 87.25 107 ASP A O 1
ATOM 830 N N . GLY A 1 108 ? -11.556 -6.435 -6.081 1.00 85.94 108 GLY A N 1
ATOM 831 C CA . GLY A 1 108 ? -12.317 -5.763 -5.039 1.00 85.94 108 GLY A CA 1
ATOM 832 C C . GLY A 1 108 ? -13.572 -5.089 -5.592 1.00 85.94 108 GLY A C 1
ATOM 833 O O . GLY A 1 108 ? -14.640 -5.156 -4.976 1.00 85.94 108 GLY A O 1
ATOM 834 N N . MET A 1 109 ? -13.468 -4.451 -6.761 1.00 87.94 109 MET A N 1
ATOM 835 C CA . MET A 1 109 ? -14.621 -3.865 -7.449 1.00 87.94 109 MET A CA 1
ATOM 836 C C . MET A 1 109 ? -15.626 -4.921 -7.892 1.00 87.94 109 MET A C 1
ATOM 838 O O . MET A 1 109 ? -16.824 -4.760 -7.659 1.00 87.94 109 MET A O 1
ATOM 842 N N . LEU A 1 110 ? -15.150 -6.015 -8.484 1.00 90.94 110 LEU A N 1
ATOM 843 C CA . LEU A 1 110 ? -15.988 -7.127 -8.910 1.00 90.94 110 LEU A CA 1
ATOM 844 C C . LEU A 1 110 ? -16.679 -7.780 -7.709 1.00 90.94 110 LEU A C 1
ATOM 846 O O . LEU A 1 110 ? -17.861 -8.104 -7.789 1.00 90.94 110 LEU A O 1
ATOM 850 N N . ALA A 1 111 ? -15.989 -7.918 -6.574 1.00 89.00 111 ALA A N 1
ATOM 851 C CA . ALA A 1 111 ? -16.571 -8.449 -5.345 1.00 89.00 111 ALA A CA 1
ATOM 852 C C . ALA A 1 111 ? -17.719 -7.579 -4.822 1.00 89.00 111 ALA A C 1
ATOM 854 O O . ALA A 1 111 ? -18.747 -8.121 -4.419 1.00 89.00 111 ALA A O 1
ATOM 855 N N . ARG A 1 112 ? -17.581 -6.247 -4.860 1.00 89.25 112 ARG A N 1
ATOM 856 C CA . ARG A 1 112 ? -18.663 -5.326 -4.474 1.00 89.25 112 ARG A CA 1
ATOM 857 C C . ARG A 1 112 ? -19.813 -5.347 -5.478 1.00 89.25 112 ARG A C 1
ATOM 859 O O . ARG A 1 112 ? -20.955 -5.528 -5.074 1.00 89.25 112 ARG A O 1
ATOM 866 N N . ALA A 1 113 ? -19.512 -5.233 -6.772 1.00 88.06 113 ALA A N 1
ATOM 867 C CA . ALA A 1 113 ? -20.517 -5.190 -7.834 1.00 88.06 113 ALA A CA 1
ATOM 868 C C . ALA A 1 113 ? -21.308 -6.502 -7.976 1.00 88.06 113 ALA A C 1
ATOM 870 O O . ALA A 1 113 ? -22.481 -6.477 -8.332 1.00 88.06 113 ALA A O 1
ATOM 871 N N . ALA A 1 114 ? -20.683 -7.647 -7.688 1.00 88.50 114 ALA A N 1
ATOM 872 C CA . ALA A 1 114 ? -21.325 -8.959 -7.733 1.00 88.50 114 ALA A CA 1
ATOM 873 C C . ALA A 1 114 ? -21.866 -9.430 -6.368 1.00 88.50 114 ALA A C 1
ATOM 875 O O . ALA A 1 114 ? -22.302 -10.575 -6.273 1.00 88.50 114 ALA A O 1
ATOM 876 N N . HIS A 1 115 ? -21.804 -8.601 -5.315 1.00 88.88 115 HIS A N 1
ATOM 877 C CA . HIS A 1 115 ? -22.187 -8.961 -3.939 1.00 88.88 115 HIS A CA 1
ATOM 878 C C . HIS A 1 115 ? -21.481 -10.226 -3.396 1.00 88.88 115 HIS A C 1
ATOM 880 O O . HIS A 1 115 ? -22.064 -11.036 -2.679 1.00 88.88 115 HIS A O 1
ATOM 886 N N . LYS A 1 116 ? -20.196 -10.397 -3.729 1.00 89.75 116 LYS A N 1
ATOM 887 C CA . LYS A 1 116 ? -19.342 -11.551 -3.377 1.00 89.75 116 LYS A CA 1
ATOM 888 C C . LYS A 1 116 ? -18.202 -11.188 -2.410 1.00 89.75 116 LYS A C 1
ATOM 890 O O . LYS A 1 116 ? -17.141 -11.812 -2.429 1.00 89.75 116 LYS A O 1
ATOM 895 N N . VAL A 1 117 ? -18.385 -10.175 -1.560 1.00 88.50 117 VAL A N 1
ATOM 896 C CA . VAL A 1 117 ? -17.384 -9.793 -0.546 1.00 88.50 117 VAL A CA 1
ATOM 897 C C . VAL A 1 117 ? -17.322 -10.862 0.551 1.00 88.50 117 VAL A C 1
ATOM 899 O O . VAL A 1 117 ? -18.293 -11.095 1.267 1.00 88.50 117 VAL A O 1
ATOM 902 N N . THR A 1 118 ? -16.168 -11.517 0.707 1.00 90.19 118 THR A N 1
ATOM 903 C CA . THR A 1 118 ? -15.966 -12.596 1.691 1.00 90.19 118 THR A CA 1
ATOM 904 C C . THR A 1 118 ? -14.675 -12.409 2.487 1.00 90.19 118 THR A C 1
ATOM 906 O O . THR A 1 118 ? -13.755 -11.719 2.054 1.00 90.19 118 THR A O 1
ATOM 909 N N . ALA A 1 119 ? -14.585 -13.050 3.659 1.00 88.44 119 ALA A N 1
ATOM 910 C CA . ALA A 1 119 ? -13.362 -13.028 4.469 1.00 88.44 119 ALA A CA 1
ATOM 911 C C . ALA A 1 119 ? -12.194 -13.755 3.778 1.00 88.44 119 ALA A C 1
ATOM 913 O O . ALA A 1 119 ? -11.062 -13.295 3.875 1.00 88.44 119 ALA A O 1
ATOM 914 N N . LEU A 1 120 ? -12.478 -14.848 3.054 1.00 91.31 120 LEU A N 1
ATOM 915 C CA . LEU A 1 120 ? -11.481 -15.556 2.248 1.00 91.31 120 LEU A CA 1
ATOM 916 C C . LEU A 1 120 ? -10.942 -14.654 1.134 1.00 91.31 120 LEU A C 1
ATOM 918 O O . LEU A 1 120 ? -9.732 -14.522 1.009 1.00 91.31 120 LEU A O 1
ATOM 922 N N . GLY A 1 121 ? -11.828 -13.989 0.384 1.00 89.56 121 GLY A N 1
ATOM 923 C CA . GLY A 1 121 ? -11.424 -13.039 -0.656 1.00 89.56 121 GLY A CA 1
ATOM 924 C C . GLY A 1 121 ? -10.537 -11.924 -0.099 1.00 89.56 121 GLY A C 1
ATOM 925 O O . GLY A 1 121 ? -9.468 -11.673 -0.635 1.00 89.56 121 GLY A O 1
ATOM 926 N N . GLY A 1 122 ? -10.909 -11.337 1.043 1.00 89.00 122 GLY A N 1
ATOM 927 C CA . GLY A 1 122 ? -10.090 -10.312 1.700 1.00 89.00 122 GLY A CA 1
ATOM 928 C C . GLY A 1 122 ? -8.757 -10.814 2.280 1.00 89.00 122 GLY A C 1
ATOM 929 O O . GLY A 1 122 ? -7.816 -10.035 2.415 1.00 89.00 122 GLY A O 1
ATOM 930 N N . ALA A 1 123 ? -8.649 -12.102 2.622 1.00 90.06 123 ALA A N 1
ATOM 931 C CA . ALA A 1 123 ? -7.378 -12.716 3.005 1.00 90.06 123 ALA A CA 1
ATOM 932 C C . ALA A 1 123 ? -6.482 -12.980 1.781 1.00 90.06 123 ALA A C 1
ATOM 934 O O . ALA A 1 123 ? -5.277 -12.755 1.855 1.00 90.06 123 ALA A O 1
ATOM 935 N N . MET A 1 124 ? -7.067 -13.417 0.660 1.00 92.38 124 MET A N 1
ATOM 936 C CA . MET A 1 124 ? -6.355 -13.598 -0.610 1.00 92.38 124 MET A CA 1
ATOM 937 C C . MET A 1 124 ? -5.826 -12.264 -1.158 1.00 92.38 124 MET A C 1
ATOM 939 O O . MET A 1 124 ? -4.664 -12.199 -1.539 1.00 92.38 124 MET A O 1
ATOM 943 N N . ASP A 1 125 ? -6.646 -11.211 -1.119 1.00 90.19 125 ASP A N 1
ATOM 944 C CA . ASP A 1 125 ? -6.302 -9.807 -1.405 1.00 90.19 125 ASP A CA 1
ATOM 945 C C . ASP A 1 125 ? -5.045 -9.374 -0.630 1.00 90.19 125 ASP A C 1
ATOM 947 O O . ASP A 1 125 ? -4.004 -9.080 -1.214 1.00 90.19 125 ASP A O 1
ATOM 951 N N . GLY A 1 126 ? -5.075 -9.499 0.703 1.00 90.44 126 GLY A N 1
ATOM 952 C CA . GLY A 1 126 ? -3.925 -9.149 1.542 1.00 90.44 126 GLY A CA 1
ATOM 953 C C . GLY A 1 126 ? -2.666 -9.987 1.275 1.00 90.44 126 GLY A C 1
ATOM 954 O O . GLY A 1 126 ? -1.555 -9.459 1.332 1.00 90.44 126 GLY A O 1
ATOM 955 N N . ALA A 1 127 ? -2.812 -11.283 0.974 1.00 92.69 127 ALA A N 1
ATOM 956 C CA . ALA A 1 127 ? -1.676 -12.141 0.630 1.00 92.69 127 ALA A CA 1
ATOM 957 C C . ALA A 1 127 ? -1.044 -11.736 -0.711 1.00 92.69 127 ALA A C 1
ATOM 959 O O . ALA A 1 127 ? 0.180 -11.635 -0.812 1.00 92.69 127 ALA A O 1
ATOM 960 N N . ARG A 1 128 ? -1.875 -11.459 -1.722 1.00 95.00 128 ARG A N 1
ATOM 961 C CA . ARG A 1 128 ? -1.445 -10.973 -3.037 1.00 95.00 128 ARG A CA 1
ATOM 962 C C . ARG A 1 128 ? -0.708 -9.637 -2.914 1.00 95.00 128 ARG A C 1
ATOM 964 O O . ARG A 1 128 ? 0.376 -9.509 -3.479 1.00 95.00 128 ARG A O 1
ATOM 971 N N . ASP A 1 129 ? -1.253 -8.683 -2.163 1.00 93.94 129 ASP A N 1
ATOM 972 C CA . ASP A 1 129 ? -0.630 -7.373 -1.939 1.00 93.94 129 ASP A CA 1
ATOM 973 C C . ASP A 1 129 ? 0.739 -7.493 -1.278 1.00 93.94 129 ASP A C 1
ATOM 975 O O . ASP A 1 129 ? 1.700 -6.856 -1.711 1.00 93.94 129 ASP A O 1
ATOM 979 N N . GLY A 1 130 ? 0.855 -8.359 -0.267 1.00 94.69 130 GLY A N 1
ATOM 980 C CA . GLY A 1 130 ? 2.132 -8.662 0.373 1.00 94.69 130 GLY A CA 1
ATOM 981 C C . GLY A 1 130 ? 3.150 -9.245 -0.609 1.00 94.69 130 GLY A C 1
ATOM 982 O O . GLY A 1 130 ? 4.301 -8.808 -0.633 1.00 94.69 130 GLY A O 1
ATOM 983 N N . MET A 1 131 ? 2.730 -10.186 -1.463 1.00 96.38 131 MET A N 1
ATOM 984 C CA . MET A 1 131 ? 3.594 -10.742 -2.510 1.00 96.38 131 MET A CA 1
ATOM 985 C C . MET A 1 131 ? 4.040 -9.662 -3.500 1.00 96.38 131 MET A C 1
ATOM 987 O O . MET A 1 131 ? 5.234 -9.549 -3.774 1.00 96.38 131 MET A O 1
ATOM 991 N N . LEU A 1 132 ? 3.110 -8.849 -4.012 1.00 96.75 132 LEU A N 1
ATOM 992 C CA . LEU A 1 132 ? 3.422 -7.788 -4.970 1.00 96.75 132 LEU A CA 1
ATOM 993 C C . LEU A 1 132 ? 4.365 -6.747 -4.356 1.00 96.75 132 LEU A C 1
ATOM 995 O O . LEU A 1 132 ? 5.329 -6.348 -5.007 1.00 96.75 132 LEU A O 1
ATOM 999 N N . PHE A 1 133 ? 4.134 -6.361 -3.097 1.00 96.06 133 PHE A N 1
ATOM 1000 C CA . PHE A 1 133 ? 5.014 -5.461 -2.355 1.00 96.06 133 PHE A CA 1
ATOM 1001 C C . PHE A 1 133 ? 6.447 -5.993 -2.306 1.00 96.06 133 PHE A C 1
ATOM 1003 O O . PHE A 1 133 ? 7.379 -5.286 -2.684 1.00 96.06 133 PHE A O 1
ATOM 1010 N N . VAL A 1 134 ? 6.625 -7.246 -1.877 1.00 95.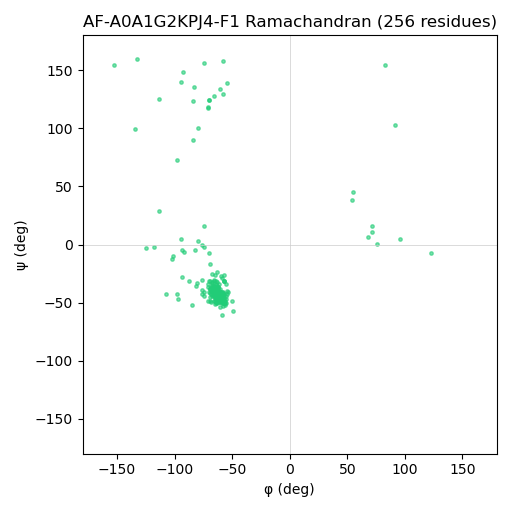56 134 VAL A N 1
ATOM 1011 C CA . VAL A 1 134 ? 7.951 -7.865 -1.740 1.00 95.56 134 VAL A CA 1
ATOM 1012 C C . VAL A 1 134 ? 8.645 -8.001 -3.093 1.00 95.56 134 VAL A C 1
ATOM 1014 O O . VAL A 1 134 ? 9.821 -7.659 -3.204 1.00 95.56 134 VAL A O 1
ATOM 1017 N N . VAL A 1 135 ? 7.932 -8.460 -4.125 1.00 96.75 135 VAL A N 1
ATOM 1018 C CA . VAL A 1 135 ? 8.497 -8.659 -5.468 1.00 96.75 135 VAL A CA 1
ATOM 1019 C C . VAL A 1 135 ? 8.921 -7.332 -6.093 1.00 96.75 135 VAL A C 1
ATOM 1021 O O . VAL A 1 135 ? 10.041 -7.226 -6.590 1.00 96.75 135 VAL A O 1
ATOM 1024 N N . LEU A 1 136 ? 8.075 -6.299 -6.031 1.00 95.62 136 LEU A N 1
ATOM 1025 C CA . LEU A 1 136 ? 8.429 -4.978 -6.550 1.00 95.62 136 LEU A CA 1
ATOM 1026 C C . LEU A 1 136 ? 9.569 -4.348 -5.751 1.00 95.62 136 LEU A C 1
ATOM 1028 O O . LEU A 1 136 ? 10.504 -3.831 -6.356 1.00 95.62 136 LEU A O 1
ATOM 1032 N N . LEU A 1 137 ? 9.534 -4.422 -4.417 1.00 93.75 137 LEU A N 1
ATOM 1033 C CA . LEU A 1 137 ? 10.619 -3.916 -3.580 1.00 93.75 137 LEU A CA 1
ATOM 1034 C C . LEU A 1 137 ? 11.946 -4.583 -3.964 1.00 93.75 137 LEU A C 1
ATOM 1036 O O . LEU A 1 137 ? 12.911 -3.888 -4.259 1.00 93.75 137 LEU A O 1
ATOM 1040 N N . ALA A 1 138 ? 11.987 -5.914 -4.043 1.00 90.06 138 ALA A N 1
ATOM 1041 C CA . ALA A 1 138 ? 13.189 -6.650 -4.434 1.00 90.06 138 ALA A CA 1
ATOM 1042 C C . ALA A 1 138 ? 13.663 -6.314 -5.859 1.00 90.06 138 ALA A C 1
ATOM 1044 O O . ALA A 1 138 ? 14.866 -6.298 -6.114 1.00 90.06 138 ALA A O 1
ATOM 1045 N N . GLY A 1 139 ? 12.736 -6.030 -6.777 1.00 86.50 139 GLY A N 1
ATOM 1046 C CA . GLY A 1 139 ? 13.050 -5.739 -8.173 1.00 86.50 139 GLY A CA 1
ATOM 1047 C C . GLY A 1 139 ? 13.624 -4.347 -8.429 1.00 86.50 139 GLY A C 1
ATOM 1048 O O . GLY A 1 139 ? 14.414 -4.190 -9.358 1.00 86.50 139 GLY A O 1
ATOM 1049 N N . VAL A 1 140 ? 13.247 -3.339 -7.632 1.00 87.69 140 VAL A N 1
ATOM 1050 C CA . VAL A 1 140 ? 13.632 -1.940 -7.899 1.00 87.69 140 VAL A CA 1
ATOM 1051 C C . VAL A 1 140 ? 14.355 -1.226 -6.755 1.00 87.69 140 VAL A C 1
ATOM 1053 O O . VAL A 1 140 ? 14.780 -0.094 -6.961 1.00 87.69 140 VAL A O 1
ATOM 1056 N N . PHE A 1 141 ? 14.559 -1.842 -5.580 1.00 86.38 141 PHE A N 1
ATOM 1057 C CA . PHE A 1 141 ? 15.178 -1.144 -4.434 1.00 86.38 141 PHE A CA 1
ATOM 1058 C C . PHE A 1 141 ? 16.562 -0.555 -4.740 1.00 86.38 141 PHE A C 1
ATOM 1060 O O . PHE A 1 141 ? 16.931 0.463 -4.161 1.00 86.38 141 PHE A O 1
ATOM 1067 N N . SER A 1 142 ? 17.334 -1.180 -5.635 1.00 85.44 142 SER A N 1
ATOM 1068 C CA . SER A 1 142 ? 18.669 -0.709 -6.025 1.00 85.44 142 SER A CA 1
ATOM 1069 C C . SER A 1 142 ? 18.637 0.585 -6.840 1.00 85.44 142 SER A C 1
ATOM 1071 O O . SER A 1 142 ? 19.659 1.256 -6.958 1.00 85.44 142 SER A O 1
ATOM 1073 N N . LEU A 1 143 ? 17.474 0.938 -7.390 1.00 84.81 143 LEU A N 1
ATOM 1074 C CA . LEU A 1 143 ? 17.242 2.152 -8.170 1.00 84.81 143 LEU A CA 1
ATOM 1075 C C . LEU A 1 143 ? 16.766 3.319 -7.300 1.00 84.81 143 LEU A C 1
ATOM 1077 O O . LEU A 1 143 ? 16.587 4.428 -7.802 1.00 84.81 143 LEU A O 1
ATOM 1081 N N . TRP A 1 144 ? 16.499 3.072 -6.018 1.00 84.81 144 TRP A N 1
ATOM 1082 C CA . TRP A 1 144 ? 15.878 4.048 -5.136 1.00 84.81 144 TRP A CA 1
ATOM 1083 C C . TRP A 1 144 ? 16.911 4.867 -4.386 1.00 84.81 144 TRP A C 1
ATOM 1085 O O . TRP A 1 144 ? 17.975 4.383 -3.999 1.00 84.81 144 TRP A O 1
ATOM 1095 N N . ASP A 1 145 ? 16.541 6.114 -4.110 1.00 87.19 145 ASP A N 1
ATOM 1096 C CA . ASP A 1 145 ? 17.266 6.926 -3.148 1.00 87.19 145 ASP A CA 1
ATOM 1097 C C . ASP A 1 145 ? 17.283 6.226 -1.778 1.00 87.19 145 ASP A C 1
ATOM 1099 O O . ASP A 1 145 ? 16.249 5.789 -1.259 1.00 87.19 145 ASP A O 1
ATOM 1103 N N . THR A 1 146 ? 18.474 6.103 -1.191 1.00 88.06 146 THR A N 1
ATOM 1104 C CA . THR A 1 146 ? 18.678 5.324 0.037 1.00 88.06 146 THR A CA 1
ATOM 1105 C C . THR A 1 146 ? 17.964 5.935 1.238 1.00 88.06 146 THR A C 1
ATOM 1107 O O . THR A 1 146 ? 17.510 5.195 2.115 1.00 88.06 146 THR A O 1
ATOM 1110 N N . ALA A 1 147 ? 17.809 7.263 1.275 1.00 88.81 147 ALA A N 1
ATOM 1111 C CA . ALA A 1 147 ? 17.058 7.928 2.328 1.00 88.81 147 ALA A CA 1
ATOM 1112 C C . ALA A 1 147 ? 15.557 7.653 2.169 1.00 88.81 147 ALA A C 1
ATOM 1114 O O . ALA A 1 147 ? 14.923 7.218 3.130 1.00 88.81 147 ALA A O 1
ATOM 1115 N N . LEU A 1 148 ? 14.990 7.815 0.967 1.00 91.31 148 LEU A N 1
ATOM 1116 C CA . LEU A 1 148 ? 13.581 7.487 0.705 1.00 91.31 148 LEU A CA 1
ATOM 1117 C C . LEU A 1 148 ? 13.261 6.015 0.987 1.00 91.31 148 LEU A C 1
ATOM 1119 O O . LEU A 1 148 ? 12.226 5.727 1.591 1.00 91.31 148 LEU A O 1
ATOM 1123 N N . LEU A 1 149 ? 14.155 5.092 0.619 1.00 91.12 149 LEU A N 1
ATOM 1124 C CA . LEU A 1 149 ? 14.017 3.673 0.951 1.00 91.12 149 LEU A CA 1
ATOM 1125 C C . LEU A 1 149 ? 13.985 3.456 2.472 1.00 91.12 149 LEU A C 1
ATOM 1127 O O . LEU A 1 149 ? 13.139 2.708 2.961 1.00 91.12 149 LEU A O 1
ATOM 1131 N N . ALA A 1 150 ? 14.851 4.130 3.237 1.00 91.88 150 ALA A N 1
ATOM 1132 C CA . ALA A 1 150 ? 14.843 4.041 4.696 1.00 91.88 150 ALA A CA 1
ATOM 1133 C C . ALA A 1 150 ? 13.523 4.551 5.299 1.00 91.88 150 ALA A C 1
ATOM 1135 O O . ALA A 1 150 ? 12.938 3.865 6.142 1.00 91.88 150 ALA A O 1
ATOM 1136 N N . TYR A 1 151 ? 13.019 5.706 4.844 1.00 94.44 151 TYR A N 1
ATOM 1137 C CA . TYR A 1 151 ? 11.715 6.221 5.274 1.00 94.44 151 TYR A CA 1
ATOM 1138 C C . TYR A 1 151 ? 10.589 5.238 4.956 1.00 94.44 151 TYR A C 1
ATOM 1140 O O . TYR A 1 151 ? 9.792 4.905 5.831 1.00 94.44 151 TYR A O 1
ATOM 1148 N N . LEU A 1 152 ? 10.558 4.714 3.732 1.00 94.56 152 LEU A N 1
ATOM 1149 C CA . LEU A 1 152 ? 9.560 3.738 3.321 1.00 94.56 152 LEU A CA 1
ATOM 1150 C C . LEU A 1 152 ? 9.585 2.486 4.199 1.00 94.56 152 LEU A C 1
ATOM 1152 O O . LEU A 1 152 ? 8.538 2.092 4.707 1.00 94.56 152 LEU A O 1
ATOM 1156 N N . LEU A 1 153 ? 10.753 1.871 4.405 1.00 94.19 153 LEU A N 1
ATOM 1157 C CA . LEU A 1 153 ? 10.861 0.623 5.165 1.00 94.19 153 LEU A CA 1
ATOM 1158 C C . LEU A 1 153 ? 10.467 0.815 6.630 1.00 94.19 153 LEU A C 1
ATOM 1160 O O . LEU A 1 153 ? 9.648 0.055 7.145 1.00 94.19 153 LEU A O 1
ATOM 1164 N N . VAL A 1 154 ? 10.998 1.848 7.294 1.00 95.00 154 VAL A N 1
ATOM 1165 C CA . VAL A 1 154 ? 10.659 2.139 8.696 1.00 95.00 154 VAL A CA 1
ATOM 1166 C C . VAL A 1 154 ? 9.169 2.446 8.833 1.00 95.00 154 VAL A C 1
ATOM 1168 O O . VAL A 1 154 ? 8.510 1.921 9.730 1.00 95.00 154 VAL A O 1
ATOM 1171 N N . GLY A 1 155 ? 8.616 3.251 7.926 1.00 95.62 155 GLY A N 1
ATOM 1172 C CA . GLY A 1 155 ? 7.211 3.629 7.957 1.00 95.62 155 GLY A CA 1
ATOM 1173 C C . GLY A 1 155 ? 6.255 2.472 7.668 1.00 95.62 155 GLY A C 1
ATOM 1174 O O . GLY A 1 155 ? 5.260 2.325 8.376 1.00 95.62 155 GLY A O 1
ATOM 1175 N N . VAL A 1 156 ? 6.548 1.620 6.679 1.00 94.88 156 VAL A N 1
ATOM 1176 C CA . VAL A 1 156 ? 5.741 0.422 6.383 1.00 94.88 156 VAL A CA 1
ATOM 1177 C C . VAL A 1 156 ? 5.755 -0.536 7.570 1.00 94.88 156 VAL A C 1
ATOM 1179 O O . VAL A 1 156 ? 4.685 -0.936 8.024 1.00 94.88 156 VAL A O 1
ATOM 1182 N N . LEU A 1 157 ? 6.934 -0.842 8.126 1.00 95.19 157 LEU A N 1
ATOM 1183 C CA . LEU A 1 157 ? 7.050 -1.705 9.306 1.00 95.19 157 LEU A CA 1
ATOM 1184 C C . LEU A 1 157 ? 6.265 -1.143 10.495 1.00 95.19 157 LEU A C 1
ATOM 1186 O O . LEU A 1 157 ? 5.520 -1.875 11.146 1.00 95.19 157 LEU A O 1
ATOM 1190 N N . LEU A 1 158 ? 6.379 0.164 10.751 1.00 96.44 158 LEU A N 1
ATOM 1191 C CA . LEU A 1 158 ? 5.627 0.819 11.816 1.00 96.44 158 LEU A CA 1
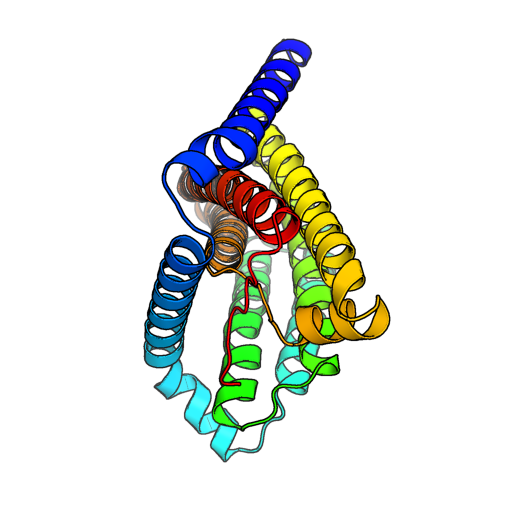ATOM 1192 C C . LEU A 1 158 ? 4.114 0.703 11.593 1.00 96.44 158 LEU A C 1
ATOM 1194 O O . LEU A 1 158 ? 3.387 0.391 12.532 1.00 96.44 158 LEU A O 1
ATOM 1198 N N . ILE A 1 159 ? 3.625 0.913 10.370 1.00 95.25 159 ILE A N 1
ATOM 1199 C CA . ILE A 1 159 ? 2.191 0.805 10.082 1.00 95.25 159 ILE A CA 1
ATOM 1200 C C . ILE A 1 159 ? 1.696 -0.634 10.240 1.00 95.25 159 ILE A C 1
ATOM 1202 O O . ILE A 1 159 ? 0.626 -0.830 10.813 1.00 95.25 159 ILE A O 1
ATOM 1206 N N . GLU A 1 160 ? 2.447 -1.641 9.794 1.00 93.25 160 GLU A N 1
ATOM 1207 C CA . GLU A 1 160 ? 2.055 -3.037 10.018 1.00 93.25 160 GLU A CA 1
ATOM 1208 C C . GLU A 1 160 ? 1.991 -3.367 11.517 1.00 93.25 160 GLU A C 1
ATOM 1210 O O . GLU A 1 160 ? 1.008 -3.958 11.972 1.00 93.25 160 GLU A O 1
ATOM 1215 N N . CYS A 1 161 ? 2.936 -2.870 12.323 1.00 95.69 161 CYS A N 1
ATOM 1216 C CA . CYS A 1 161 ? 2.855 -2.958 13.784 1.00 95.69 161 CYS A CA 1
ATOM 1217 C C . CYS A 1 161 ? 1.594 -2.273 14.343 1.00 95.69 161 CYS A C 1
ATOM 1219 O O . CYS A 1 161 ? 0.900 -2.851 15.180 1.00 95.69 161 CYS A O 1
ATOM 1221 N N . LEU A 1 162 ? 1.253 -1.068 13.873 1.00 95.50 162 LEU A N 1
ATOM 1222 C CA . LEU A 1 162 ? 0.053 -0.350 14.319 1.00 95.50 162 LEU A CA 1
ATOM 1223 C C . LEU A 1 162 ? -1.237 -1.088 13.931 1.00 95.50 162 LEU A C 1
ATOM 1225 O O . LEU A 1 162 ? -2.137 -1.218 14.757 1.00 95.50 162 LEU A O 1
ATOM 1229 N N . LYS A 1 163 ? -1.321 -1.645 12.719 1.00 92.69 163 LYS A N 1
ATOM 1230 C CA . LYS A 1 163 ? -2.468 -2.454 12.277 1.00 92.69 163 LYS A CA 1
ATOM 1231 C C . LYS A 1 163 ? -2.644 -3.705 13.137 1.00 92.69 163 LYS A C 1
ATOM 1233 O O . LYS A 1 163 ? -3.772 -4.063 13.473 1.00 92.69 163 LYS A O 1
ATOM 1238 N N . VAL A 1 164 ? -1.546 -4.357 13.521 1.00 93.31 164 VAL A N 1
ATOM 1239 C CA . VAL A 1 164 ? -1.576 -5.479 14.469 1.00 93.31 164 VAL A CA 1
ATOM 1240 C C . VAL A 1 164 ? -2.076 -5.008 15.839 1.00 93.31 164 VAL A C 1
ATOM 1242 O O . VAL A 1 164 ? -2.970 -5.635 16.410 1.00 93.31 164 VAL A O 1
ATOM 1245 N N . CYS A 1 165 ? -1.591 -3.868 16.339 1.00 93.81 165 CYS A N 1
ATOM 1246 C CA . CYS A 1 165 ? -2.084 -3.262 17.579 1.00 93.81 165 CYS A CA 1
ATOM 1247 C C . CYS A 1 165 ? -3.591 -2.960 17.531 1.00 93.81 165 CYS A C 1
ATOM 1249 O O . CYS A 1 165 ? -4.289 -3.268 18.494 1.00 93.81 165 CYS A O 1
ATOM 1251 N N . GLU A 1 166 ? -4.121 -2.430 16.425 1.00 91.88 166 GLU A N 1
ATOM 1252 C CA . GLU A 1 166 ? -5.568 -2.218 16.252 1.00 91.88 166 GLU A CA 1
ATOM 1253 C C . GLU A 1 166 ? -6.363 -3.521 16.387 1.00 91.88 166 GLU A C 1
ATOM 1255 O O . GLU A 1 166 ? -7.393 -3.552 17.062 1.00 91.88 166 GLU A O 1
ATOM 1260 N N . ILE A 1 167 ? -5.880 -4.622 15.800 1.00 91.50 167 ILE A N 1
ATOM 1261 C CA . ILE A 1 167 ? -6.524 -5.937 15.946 1.00 91.50 167 ILE A CA 1
ATOM 1262 C C . ILE A 1 167 ? -6.563 -6.341 17.424 1.00 91.50 167 ILE A C 1
ATOM 1264 O O . ILE A 1 167 ? -7.618 -6.749 17.911 1.00 91.50 167 ILE A O 1
ATOM 1268 N N . PHE A 1 168 ? -5.459 -6.181 18.161 1.00 93.19 168 PHE A N 1
ATOM 1269 C CA . PHE A 1 168 ? -5.412 -6.482 19.596 1.00 93.19 168 PHE A CA 1
ATOM 1270 C C . PHE A 1 168 ? -6.342 -5.590 20.425 1.00 93.19 168 PHE A C 1
ATOM 1272 O O . PHE A 1 168 ? -7.009 -6.084 21.336 1.00 93.19 168 PHE A O 1
ATOM 1279 N N . VAL A 1 169 ? -6.425 -4.294 20.117 1.00 91.50 169 VAL A N 1
ATOM 1280 C CA . VAL A 1 169 ? -7.337 -3.366 20.802 1.00 91.50 169 VAL A CA 1
ATOM 1281 C C . VAL A 1 169 ? -8.791 -3.771 20.570 1.00 91.50 169 VAL A C 1
ATOM 1283 O O . VAL A 1 169 ? -9.560 -3.868 21.529 1.00 91.50 169 VAL A O 1
ATOM 1286 N N . ARG A 1 170 ? -9.166 -4.108 19.333 1.00 87.94 170 ARG A N 1
ATOM 1287 C CA . ARG A 1 170 ? -10.519 -4.587 19.001 1.00 87.94 170 ARG A CA 1
ATOM 1288 C C . ARG A 1 170 ? -10.825 -5.957 19.593 1.00 87.94 170 ARG A C 1
ATOM 1290 O O . ARG A 1 170 ? -11.954 -6.198 20.026 1.00 87.94 170 ARG A O 1
ATOM 1297 N N . ALA A 1 171 ? -9.829 -6.837 19.677 1.00 91.69 171 ALA A N 1
ATOM 1298 C CA . ALA A 1 171 ? -9.970 -8.159 20.278 1.00 91.69 171 ALA A CA 1
ATOM 1299 C C . ALA A 1 171 ? -10.390 -8.092 21.755 1.00 91.69 171 ALA A C 1
ATOM 1301 O O . ALA A 1 171 ? -11.085 -8.994 22.217 1.00 91.69 171 ALA A O 1
ATOM 1302 N N . ARG A 1 172 ? -10.066 -7.007 22.478 1.00 89.69 172 ARG A N 1
ATOM 1303 C CA . ARG A 1 172 ? -10.550 -6.782 23.854 1.00 89.69 172 ARG A CA 1
ATOM 1304 C C . ARG A 1 172 ? -12.072 -6.631 23.949 1.00 89.69 172 ARG A C 1
ATOM 1306 O O . ARG A 1 172 ? -12.622 -6.861 25.018 1.00 89.69 172 ARG A O 1
ATOM 1313 N N . ARG A 1 173 ? -12.746 -6.227 22.865 1.00 85.44 173 ARG A N 1
ATOM 1314 C CA . ARG A 1 173 ? -14.203 -6.004 22.835 1.00 85.44 173 ARG A CA 1
ATOM 1315 C C . ARG A 1 173 ? -14.974 -7.191 22.273 1.00 85.44 173 ARG A C 1
ATOM 1317 O O . ARG A 1 173 ? -16.019 -7.543 22.803 1.00 85.44 173 ARG A O 1
ATOM 1324 N N . TYR A 1 174 ? -14.471 -7.783 21.192 1.00 86.94 174 TYR A N 1
ATOM 1325 C CA . TYR A 1 174 ? -15.212 -8.777 20.406 1.00 86.94 174 TYR A CA 1
ATOM 1326 C C . TYR A 1 174 ? -14.548 -10.165 20.380 1.00 86.94 174 TYR A C 1
ATOM 1328 O O . TYR A 1 174 ? -15.077 -11.094 19.774 1.00 86.94 174 TYR A O 1
ATOM 1336 N N . GLY A 1 175 ? -13.381 -10.320 21.013 1.00 92.06 175 GLY A N 1
ATOM 1337 C CA . GLY A 1 175 ? -12.550 -11.520 20.930 1.00 92.06 175 GLY A CA 1
ATOM 1338 C C . GLY A 1 175 ? -11.659 -11.558 19.681 1.00 92.06 175 GLY A C 1
ATOM 1339 O O . GLY A 1 175 ? -11.958 -10.962 18.644 1.00 92.06 175 GLY A O 1
ATOM 1340 N N . MET A 1 176 ? -10.543 -12.291 19.774 1.00 93.81 176 MET A N 1
ATOM 1341 C CA . MET A 1 176 ? -9.501 -12.336 18.734 1.00 93.81 176 MET A CA 1
ATOM 1342 C C . MET A 1 176 ? -10.021 -12.836 17.380 1.00 93.81 176 MET A C 1
ATOM 1344 O O . MET A 1 176 ? -9.762 -12.222 16.348 1.00 93.81 176 MET A O 1
ATOM 1348 N N . ARG A 1 177 ? -10.799 -13.929 17.378 1.00 93.25 177 ARG A N 1
ATOM 1349 C CA . ARG A 1 177 ? -11.330 -14.527 16.141 1.00 93.25 177 ARG A CA 1
ATOM 1350 C C . ARG A 1 177 ? -12.183 -13.534 15.354 1.00 93.25 177 ARG A C 1
ATOM 1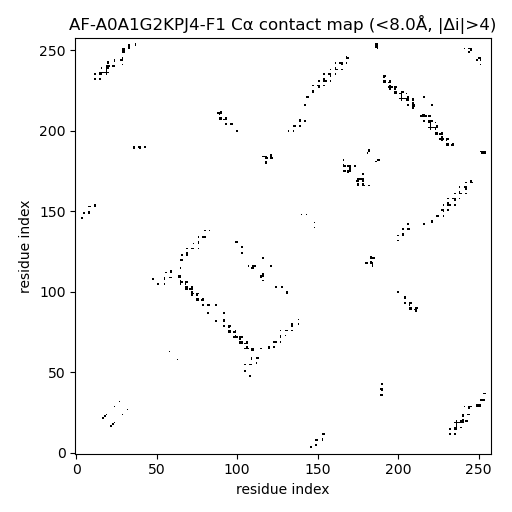352 O O . ARG A 1 177 ? -11.988 -13.377 14.153 1.00 93.25 177 ARG A O 1
ATOM 1359 N N . LEU A 1 178 ? -13.103 -12.850 16.034 1.00 90.00 178 LEU A N 1
ATOM 1360 C CA . LEU A 1 178 ? -13.995 -11.898 15.385 1.00 90.00 178 LEU A CA 1
ATOM 1361 C C . LEU A 1 178 ? -13.232 -10.651 14.920 1.00 90.00 178 LEU A C 1
ATOM 1363 O O . LEU A 1 178 ? -13.440 -10.215 13.793 1.00 90.00 178 LEU A O 1
ATOM 1367 N N . ALA A 1 179 ? -12.286 -10.132 15.711 1.00 90.06 179 ALA A N 1
ATOM 1368 C CA . ALA A 1 179 ? -11.453 -8.995 15.309 1.00 90.06 179 ALA A CA 1
ATOM 1369 C C . ALA A 1 179 ? -10.678 -9.256 14.002 1.00 90.06 179 ALA A C 1
ATOM 1371 O O . ALA A 1 179 ? -10.663 -8.399 13.116 1.00 90.06 179 ALA A O 1
ATOM 1372 N N . ILE A 1 180 ? -10.100 -10.454 13.851 1.00 90.12 180 ILE A N 1
ATOM 1373 C CA . ILE A 1 180 ? -9.404 -10.867 12.623 1.00 90.12 180 ILE A CA 1
ATOM 1374 C C . ILE A 1 180 ? -10.384 -10.945 11.446 1.00 90.12 180 ILE A C 1
ATOM 1376 O O . ILE A 1 180 ? -10.137 -10.336 10.409 1.00 90.12 180 ILE A O 1
ATOM 1380 N N . VAL A 1 181 ? -11.526 -11.626 11.608 1.00 89.44 181 VAL A N 1
ATOM 1381 C CA . VAL A 1 181 ? -12.525 -11.774 10.531 1.00 89.44 181 VAL A CA 1
ATOM 1382 C C . VAL A 1 181 ? -13.056 -10.418 10.059 1.00 89.44 181 VAL A C 1
ATOM 1384 O O . VAL A 1 181 ? -13.177 -10.187 8.855 1.00 89.44 181 VAL A O 1
ATOM 1387 N N . LEU A 1 182 ? -13.354 -9.507 10.988 1.00 86.38 182 LEU A N 1
ATOM 1388 C CA . LEU A 1 182 ? -13.817 -8.158 10.664 1.00 86.38 182 LEU A CA 1
ATOM 1389 C C . LEU A 1 182 ? -12.745 -7.372 9.901 1.00 86.38 182 LEU A C 1
ATOM 1391 O O . LEU A 1 182 ? -13.054 -6.741 8.887 1.00 86.38 182 LEU A O 1
ATOM 1395 N N . ARG A 1 183 ? -11.477 -7.465 10.322 1.00 86.75 183 ARG A N 1
ATOM 1396 C CA . ARG A 1 183 ? -10.353 -6.842 9.612 1.00 86.75 183 ARG A CA 1
ATOM 1397 C C . ARG A 1 183 ? -10.190 -7.404 8.197 1.00 86.75 183 ARG A C 1
ATOM 1399 O O . ARG A 1 183 ? -10.039 -6.617 7.262 1.00 86.75 183 ARG A O 1
ATOM 1406 N N . SER A 1 184 ? -10.281 -8.724 8.020 1.00 86.38 184 SER A N 1
ATOM 1407 C CA . SER A 1 184 ? -10.214 -9.380 6.704 1.00 86.38 184 SER A CA 1
ATOM 1408 C C . SER A 1 184 ? -11.361 -8.965 5.783 1.00 86.38 184 SER A C 1
ATOM 1410 O O . SER A 1 184 ? -11.160 -8.828 4.584 1.00 86.38 184 SER A O 1
ATOM 1412 N N . ARG A 1 185 ? -12.552 -8.678 6.326 1.00 83.56 185 ARG A N 1
ATOM 1413 C CA . ARG A 1 185 ? -13.682 -8.112 5.563 1.00 83.56 185 ARG A CA 1
ATOM 1414 C C . ARG A 1 185 ? -13.541 -6.618 5.252 1.00 83.56 185 ARG A C 1
ATOM 1416 O O . ARG A 1 185 ? -14.422 -6.039 4.627 1.00 83.56 185 ARG A O 1
ATOM 1423 N N . GLY A 1 186 ? -12.451 -5.986 5.683 1.00 78.62 186 GLY A N 1
ATOM 1424 C CA . GLY A 1 186 ? -12.160 -4.584 5.409 1.00 78.62 186 GLY A CA 1
ATOM 1425 C C . GLY A 1 186 ? -12.579 -3.605 6.506 1.00 78.62 186 GLY A C 1
ATOM 1426 O O . GLY A 1 186 ? -12.399 -2.400 6.323 1.00 78.62 186 GLY A O 1
ATOM 1427 N N . GLN A 1 187 ? -13.086 -4.067 7.658 1.00 77.12 187 GLN A N 1
ATOM 1428 C CA . GLN A 1 187 ? -13.441 -3.152 8.745 1.00 77.12 187 GLN A CA 1
ATOM 1429 C C . GLN A 1 187 ? -12.205 -2.456 9.326 1.00 77.12 187 GLN A C 1
ATOM 1431 O O . GLN A 1 187 ? -11.202 -3.071 9.711 1.00 77.12 187 GLN A O 1
ATOM 1436 N N . GLY A 1 188 ? -12.285 -1.129 9.389 1.00 73.06 188 GLY A N 1
ATOM 1437 C CA . GLY A 1 188 ? -11.184 -0.263 9.800 1.00 73.06 188 GLY A CA 1
ATOM 1438 C C . GLY A 1 188 ? -10.035 -0.161 8.792 1.00 73.06 188 GLY A C 1
ATOM 1439 O O . GLY A 1 188 ? -8.985 0.362 9.157 1.00 73.06 188 GLY A O 1
ATOM 1440 N N . LYS A 1 189 ? -10.180 -0.657 7.549 1.00 83.31 189 LYS A N 1
ATOM 1441 C CA . LYS A 1 189 ? -9.229 -0.329 6.472 1.00 83.31 189 LYS A CA 1
ATOM 1442 C C . LYS A 1 189 ? -9.416 1.146 6.098 1.00 83.31 189 LYS A C 1
ATOM 1444 O O . LYS A 1 189 ? -10.516 1.567 5.737 1.00 83.31 189 LYS A O 1
ATOM 1449 N N . VAL A 1 190 ? -8.345 1.925 6.156 1.00 89.31 190 VAL A N 1
ATOM 1450 C CA . VAL A 1 190 ? -8.341 3.347 5.785 1.00 89.31 190 VAL A CA 1
ATOM 1451 C C . VAL A 1 190 ? -7.900 3.493 4.331 1.00 89.31 190 VAL A C 1
ATOM 1453 O O . VAL A 1 190 ? -6.991 2.796 3.894 1.00 89.31 190 VAL A O 1
ATOM 1456 N N . SER A 1 191 ? -8.519 4.380 3.556 1.00 89.12 191 SER A N 1
ATOM 1457 C CA . SER A 1 191 ? -8.179 4.585 2.140 1.00 89.12 191 SER A CA 1
ATOM 1458 C C . SER A 1 191 ? -6.775 5.142 1.955 1.00 89.12 191 SER A C 1
ATOM 1460 O O . SER A 1 191 ? -6.149 4.841 0.947 1.00 89.12 191 SER A O 1
ATOM 1462 N N . VAL A 1 192 ? -6.228 5.854 2.945 1.00 91.69 192 VAL A N 1
ATOM 1463 C CA . VAL A 1 192 ? -4.818 6.283 2.943 1.00 91.69 192 VAL A CA 1
ATOM 1464 C C . VAL A 1 192 ? -3.872 5.081 2.778 1.00 91.69 192 VAL A C 1
ATOM 1466 O O . VAL A 1 192 ? -2.862 5.195 2.088 1.00 91.69 192 VAL A O 1
ATOM 1469 N N . ASP A 1 193 ? -4.223 3.903 3.315 1.00 91.88 193 ASP A N 1
ATOM 1470 C CA . ASP A 1 193 ? -3.443 2.675 3.110 1.00 91.88 193 ASP A CA 1
ATOM 1471 C C . ASP A 1 193 ? -3.511 2.144 1.678 1.00 91.88 193 ASP A C 1
ATOM 1473 O O . ASP A 1 193 ? -2.548 1.545 1.207 1.00 91.88 193 ASP A O 1
ATOM 1477 N N . ARG A 1 194 ? -4.631 2.357 0.985 1.00 90.44 194 ARG A N 1
ATOM 1478 C CA . ARG A 1 194 ? -4.758 2.005 -0.433 1.00 90.44 194 ARG A CA 1
ATOM 1479 C C . ARG A 1 194 ? -3.986 2.986 -1.300 1.00 90.44 194 ARG A C 1
ATOM 1481 O O . ARG A 1 194 ? -3.246 2.568 -2.179 1.00 90.44 194 ARG A O 1
ATOM 1488 N N . VAL A 1 195 ? -4.104 4.283 -1.010 1.00 92.88 195 VAL A N 1
ATOM 1489 C CA . VAL A 1 195 ? -3.405 5.346 -1.744 1.00 92.88 195 VAL A CA 1
ATOM 1490 C C . VAL A 1 195 ? -1.890 5.169 -1.645 1.00 92.88 195 VAL A C 1
ATOM 1492 O O . VAL A 1 195 ? -1.217 5.215 -2.670 1.00 92.88 195 VAL A O 1
ATOM 1495 N N . LYS A 1 196 ? -1.340 4.903 -0.451 1.00 94.69 196 LYS A N 1
ATOM 1496 C CA . LYS A 1 196 ? 0.107 4.664 -0.314 1.00 94.69 196 LYS A CA 1
ATOM 1497 C C . LYS A 1 196 ? 0.559 3.419 -1.088 1.00 94.69 196 LYS A C 1
ATOM 1499 O O . LYS A 1 196 ? 1.603 3.454 -1.723 1.00 94.69 196 LYS A O 1
ATOM 1504 N N . PHE A 1 197 ? -0.228 2.337 -1.079 1.00 94.81 197 PHE A N 1
ATOM 1505 C CA . PHE A 1 197 ? 0.115 1.110 -1.801 1.00 94.81 197 PHE A CA 1
ATOM 1506 C C . PHE A 1 197 ? 0.037 1.297 -3.323 1.00 94.81 197 PHE A C 1
ATOM 1508 O O . PHE A 1 197 ? 0.916 0.842 -4.053 1.00 94.81 197 PHE A O 1
ATOM 1515 N N . PHE A 1 198 ? -0.954 2.050 -3.800 1.00 95.00 198 PHE A N 1
ATOM 1516 C CA . PHE A 1 198 ? -1.037 2.477 -5.193 1.00 95.00 198 PHE A CA 1
ATOM 1517 C C . PHE A 1 198 ? 0.186 3.307 -5.602 1.00 95.00 198 PHE A C 1
ATOM 1519 O O . PHE A 1 198 ? 0.807 3.013 -6.620 1.00 95.00 198 PHE A O 1
ATOM 1526 N N . LEU A 1 199 ? 0.572 4.305 -4.795 1.00 96.81 199 LEU A N 1
ATOM 1527 C CA . LEU A 1 199 ? 1.752 5.137 -5.058 1.00 96.81 199 LEU A CA 1
ATOM 1528 C C . LEU A 1 199 ? 3.046 4.321 -5.040 1.00 96.81 199 LEU A C 1
ATOM 1530 O O . LEU A 1 199 ? 3.910 4.557 -5.876 1.00 96.81 199 LEU A O 1
ATOM 1534 N N . PHE A 1 200 ? 3.163 3.341 -4.141 1.00 97.00 200 PHE A N 1
ATOM 1535 C CA . PHE A 1 200 ? 4.267 2.384 -4.131 1.00 97.00 200 PHE A CA 1
ATOM 1536 C C . PHE A 1 200 ? 4.352 1.614 -5.453 1.00 97.00 200 PHE A C 1
ATOM 1538 O O . PHE A 1 200 ? 5.394 1.626 -6.104 1.00 97.00 200 PHE A O 1
ATOM 1545 N N . CYS A 1 201 ? 3.247 0.996 -5.885 1.00 96.69 201 CYS A N 1
ATOM 1546 C CA . CYS A 1 201 ? 3.213 0.244 -7.138 1.00 96.69 201 CYS A CA 1
ATOM 1547 C C . CYS A 1 201 ? 3.540 1.150 -8.332 1.00 96.69 201 CYS A C 1
ATOM 1549 O O . CYS A 1 201 ? 4.361 0.793 -9.174 1.00 96.69 201 CYS A O 1
ATOM 1551 N N . ALA A 1 202 ? 2.946 2.344 -8.380 1.00 96.62 202 ALA A N 1
ATOM 1552 C CA . ALA A 1 202 ? 3.189 3.326 -9.429 1.00 96.62 202 ALA A CA 1
ATOM 1553 C C . ALA A 1 202 ? 4.648 3.808 -9.449 1.00 96.62 202 ALA A C 1
ATOM 1555 O O . ALA A 1 202 ? 5.217 3.949 -10.527 1.00 96.62 202 ALA A O 1
ATOM 1556 N N . ALA A 1 203 ? 5.275 4.009 -8.286 1.00 96.81 203 ALA A N 1
ATOM 1557 C CA . ALA A 1 203 ? 6.688 4.357 -8.186 1.00 96.81 203 ALA A CA 1
ATOM 1558 C C . ALA A 1 203 ? 7.573 3.240 -8.747 1.00 96.81 203 ALA A C 1
ATOM 1560 O O . ALA A 1 203 ? 8.401 3.503 -9.618 1.00 96.81 203 ALA A O 1
ATOM 1561 N N . SER A 1 204 ? 7.366 1.991 -8.314 1.00 96.12 204 SER A N 1
ATOM 1562 C CA . SER A 1 204 ? 8.124 0.837 -8.811 1.00 96.12 204 SER A CA 1
ATOM 1563 C C . SER A 1 204 ? 7.980 0.656 -10.320 1.00 96.12 204 SER A C 1
ATOM 1565 O O . SER A 1 204 ? 8.975 0.453 -11.014 1.00 96.12 204 SER A O 1
ATOM 1567 N N . LEU A 1 205 ? 6.759 0.781 -10.845 1.00 96.38 205 LEU A N 1
ATOM 1568 C CA . LEU A 1 205 ? 6.507 0.735 -12.284 1.00 96.38 205 LEU A CA 1
ATOM 1569 C C . LEU A 1 205 ? 7.135 1.928 -13.012 1.00 96.38 205 LEU A C 1
ATOM 1571 O O . LEU A 1 205 ? 7.678 1.745 -14.095 1.00 96.38 205 LEU A O 1
ATOM 1575 N N . GLY A 1 206 ? 7.129 3.117 -12.408 1.00 95.62 206 GLY A N 1
ATOM 1576 C CA . GLY A 1 206 ? 7.834 4.293 -12.912 1.00 95.62 206 GLY A CA 1
ATOM 1577 C C . GLY A 1 206 ? 9.326 4.023 -13.089 1.00 95.62 206 GLY A C 1
ATOM 1578 O O . GLY A 1 206 ? 9.852 4.242 -14.172 1.00 95.62 206 GLY A O 1
ATOM 1579 N N . PHE A 1 207 ? 9.993 3.444 -12.088 1.00 95.00 207 PHE A N 1
ATOM 1580 C CA . PHE A 1 207 ? 11.404 3.061 -12.209 1.00 95.00 207 PHE A CA 1
ATOM 1581 C C . PHE A 1 207 ? 11.647 2.032 -13.320 1.00 95.00 207 PHE A C 1
ATOM 1583 O O . PHE A 1 207 ? 12.570 2.204 -14.112 1.00 95.00 207 PHE A O 1
ATOM 1590 N N . LEU A 1 208 ? 10.819 0.985 -13.421 1.00 94.25 208 LEU A N 1
ATOM 1591 C CA . LEU A 1 208 ? 10.947 -0.006 -14.500 1.00 94.25 208 LEU A CA 1
ATOM 1592 C C . LEU A 1 208 ? 10.761 0.635 -15.882 1.00 94.25 208 LEU A C 1
ATOM 1594 O O . LEU A 1 208 ? 11.527 0.360 -16.804 1.00 94.25 208 LEU A O 1
ATOM 1598 N N . PHE A 1 209 ? 9.771 1.514 -16.020 1.00 95.00 209 PHE A N 1
ATOM 1599 C CA . PHE A 1 209 ? 9.504 2.251 -17.250 1.00 95.00 209 PHE A CA 1
ATOM 1600 C C . PHE A 1 209 ? 10.679 3.153 -17.640 1.00 95.00 209 PHE A C 1
ATOM 1602 O O . PHE A 1 209 ? 11.153 3.096 -18.774 1.00 95.00 209 PHE A O 1
ATOM 1609 N N . GLU A 1 210 ? 11.185 3.946 -16.696 1.00 94.31 210 GLU A N 1
ATOM 1610 C CA . GLU A 1 210 ? 12.299 4.865 -16.929 1.00 94.31 210 GLU A CA 1
ATOM 1611 C C . GLU A 1 210 ? 13.574 4.124 -17.324 1.00 94.31 210 GLU A C 1
ATOM 1613 O O . GLU A 1 210 ? 14.208 4.475 -18.316 1.00 94.31 210 GLU A O 1
ATOM 1618 N N . MET A 1 211 ? 13.910 3.045 -16.614 1.00 92.81 211 MET A N 1
ATOM 1619 C CA . MET A 1 211 ? 15.056 2.205 -16.968 1.00 92.81 211 MET A CA 1
ATOM 1620 C C . MET A 1 211 ? 14.870 1.535 -18.332 1.00 92.81 211 MET A C 1
ATOM 1622 O O . MET A 1 211 ? 15.842 1.360 -19.060 1.00 92.81 211 MET A O 1
ATOM 1626 N N . GLY A 1 212 ? 13.638 1.176 -18.701 1.00 91.38 212 GLY A N 1
ATOM 1627 C CA . GLY A 1 212 ? 13.332 0.574 -19.997 1.00 91.38 212 GLY A CA 1
ATOM 1628 C C . GLY A 1 212 ? 13.438 1.533 -21.183 1.00 91.38 212 GLY A C 1
ATOM 1629 O O . GLY A 1 212 ? 13.828 1.098 -22.263 1.00 91.38 212 GLY A O 1
ATOM 1630 N N . ILE A 1 213 ? 13.101 2.813 -21.002 1.00 93.06 213 ILE A N 1
ATOM 1631 C CA . ILE A 1 213 ? 13.101 3.811 -22.086 1.00 93.06 213 ILE A CA 1
ATOM 1632 C C . ILE A 1 213 ? 14.382 4.642 -22.106 1.00 93.06 213 ILE A C 1
ATOM 1634 O O . ILE A 1 213 ? 14.971 4.844 -23.165 1.00 93.06 213 ILE A O 1
ATOM 1638 N N . PHE A 1 214 ? 14.806 5.142 -20.947 1.00 92.69 214 PHE A N 1
ATOM 1639 C CA . PHE A 1 214 ? 15.908 6.096 -20.820 1.00 92.69 214 PHE A CA 1
ATOM 1640 C C . PHE A 1 214 ? 17.209 5.447 -20.338 1.00 92.69 214 PHE A C 1
ATOM 1642 O O . PHE A 1 214 ? 18.254 6.095 -20.358 1.00 92.69 214 PHE A O 1
ATOM 1649 N N . GLY A 1 215 ? 17.164 4.200 -19.853 1.00 91.19 215 GLY A N 1
ATOM 1650 C CA . GLY A 1 215 ? 18.328 3.515 -19.277 1.00 91.19 215 GLY A CA 1
ATOM 1651 C C . GLY A 1 215 ? 18.815 4.108 -17.949 1.00 91.19 215 GLY A C 1
ATOM 1652 O O . GLY A 1 215 ? 19.857 3.698 -17.443 1.00 91.19 215 GLY A O 1
ATOM 1653 N N . SER A 1 216 ? 18.089 5.077 -17.387 1.00 89.38 216 SER A N 1
ATOM 1654 C CA . SER A 1 216 ? 18.405 5.735 -16.119 1.00 89.38 216 SER A CA 1
ATOM 1655 C C . SER A 1 216 ? 17.131 6.265 -15.446 1.00 89.38 216 SER A C 1
ATOM 1657 O O . SER A 1 216 ? 16.148 6.529 -16.145 1.00 89.38 216 SER A O 1
ATOM 1659 N N . PRO A 1 217 ? 17.117 6.419 -14.106 1.00 88.94 217 PRO A N 1
ATOM 1660 C CA . PRO A 1 217 ? 15.996 7.033 -13.409 1.00 88.94 217 PRO A CA 1
ATOM 1661 C C . PRO A 1 217 ? 15.963 8.539 -13.705 1.00 88.94 217 PRO A C 1
ATOM 1663 O O . PRO A 1 217 ? 16.901 9.267 -13.380 1.00 88.94 217 PRO A O 1
ATOM 1666 N N . VAL A 1 218 ? 14.878 9.009 -14.320 1.00 88.69 218 VAL A N 1
ATOM 1667 C CA . VAL A 1 218 ? 14.691 10.416 -14.730 1.00 88.69 218 VAL A CA 1
ATOM 1668 C C . VAL A 1 218 ? 13.794 11.204 -13.772 1.00 88.69 218 VAL A C 1
ATOM 1670 O O . VAL A 1 218 ? 13.742 12.429 -13.859 1.00 88.69 218 VAL A O 1
ATOM 1673 N N . GLY A 1 219 ? 13.132 10.532 -12.821 1.00 90.94 219 GLY A N 1
ATOM 1674 C CA . GLY A 1 219 ? 12.596 11.169 -11.612 1.00 90.94 219 GLY A CA 1
ATOM 1675 C C . GLY A 1 219 ? 11.094 11.023 -11.354 1.00 90.94 219 GLY A C 1
ATOM 1676 O O . GLY A 1 219 ? 10.656 11.374 -10.258 1.00 90.94 219 GLY A O 1
ATOM 1677 N N . ILE A 1 220 ? 10.301 10.466 -12.276 1.00 93.38 220 ILE A N 1
ATOM 1678 C CA . ILE A 1 220 ? 8.880 10.135 -12.048 1.00 93.38 220 ILE A CA 1
ATOM 1679 C C . ILE A 1 220 ? 8.779 9.079 -10.944 1.00 93.38 220 ILE A C 1
ATOM 1681 O O . ILE A 1 220 ? 8.026 9.264 -9.986 1.00 93.38 220 ILE A O 1
ATOM 1685 N N . GLY A 1 221 ? 9.578 8.009 -11.032 1.00 94.12 221 GLY A N 1
ATOM 1686 C CA . GLY A 1 221 ? 9.649 6.969 -10.000 1.00 94.12 221 GLY A CA 1
ATOM 1687 C C . GLY A 1 221 ? 9.987 7.548 -8.621 1.00 94.12 221 GLY A C 1
ATOM 1688 O O . GLY A 1 221 ? 9.287 7.291 -7.641 1.00 94.12 221 GLY A O 1
ATOM 1689 N N . THR A 1 222 ? 11.003 8.413 -8.557 1.00 94.19 222 THR A N 1
ATOM 1690 C CA . THR A 1 222 ? 11.439 9.087 -7.323 1.00 94.19 222 THR A CA 1
ATOM 1691 C C . THR A 1 222 ? 10.365 10.010 -6.751 1.00 94.19 222 THR A C 1
ATOM 1693 O O . THR A 1 222 ? 10.117 9.995 -5.545 1.00 94.19 222 THR A O 1
ATOM 1696 N N . PHE A 1 223 ? 9.691 10.793 -7.596 1.00 96.19 223 PHE A N 1
ATOM 1697 C CA . PHE A 1 223 ? 8.600 11.671 -7.176 1.00 96.19 223 PHE A CA 1
ATOM 1698 C C . PHE A 1 223 ? 7.432 10.877 -6.573 1.00 96.19 223 PHE A C 1
ATOM 1700 O O . PHE A 1 223 ? 6.943 11.205 -5.490 1.00 96.19 223 PHE A O 1
ATOM 1707 N N . LEU A 1 224 ? 7.016 9.795 -7.237 1.00 97.12 224 LEU A N 1
ATOM 1708 C CA . LEU A 1 224 ? 5.947 8.921 -6.750 1.00 97.12 224 LEU A CA 1
ATOM 1709 C C . LEU A 1 224 ? 6.340 8.209 -5.451 1.00 97.12 224 LEU A C 1
ATOM 1711 O O . LEU A 1 224 ? 5.513 8.076 -4.548 1.00 97.12 224 LEU A O 1
ATOM 1715 N N . LEU A 1 225 ? 7.609 7.818 -5.314 1.00 95.69 225 LEU A N 1
ATOM 1716 C CA . LEU A 1 225 ? 8.140 7.238 -4.084 1.00 95.69 225 LEU A CA 1
ATOM 1717 C C . LEU A 1 225 ? 8.098 8.241 -2.922 1.00 95.69 225 LEU A C 1
ATOM 1719 O O . LEU A 1 225 ? 7.674 7.894 -1.821 1.00 95.69 225 LEU A O 1
ATOM 1723 N N . ALA A 1 226 ? 8.469 9.501 -3.162 1.00 96.12 226 ALA A N 1
ATOM 1724 C CA . ALA A 1 226 ? 8.366 10.560 -2.160 1.00 96.12 226 ALA A CA 1
ATOM 1725 C C . ALA A 1 226 ? 6.903 10.810 -1.741 1.00 96.12 226 ALA A C 1
ATOM 1727 O O . ALA A 1 226 ? 6.609 10.936 -0.549 1.00 96.12 226 ALA A O 1
ATOM 1728 N N . ALA A 1 227 ? 5.962 10.798 -2.692 1.00 97.69 227 ALA A N 1
ATOM 1729 C CA . ALA A 1 227 ? 4.531 10.874 -2.395 1.00 97.69 227 ALA A CA 1
ATOM 1730 C C . ALA A 1 227 ? 4.035 9.655 -1.586 1.00 97.69 227 ALA A C 1
ATOM 1732 O O . ALA A 1 227 ? 3.235 9.798 -0.654 1.00 97.69 227 ALA A O 1
ATOM 1733 N N . CYS A 1 228 ? 4.542 8.454 -1.882 1.00 97.38 228 CYS A N 1
ATOM 1734 C CA . CYS A 1 228 ? 4.292 7.252 -1.085 1.00 97.38 228 CYS A CA 1
ATOM 1735 C C . CYS A 1 228 ? 4.793 7.425 0.361 1.00 97.38 228 CYS A C 1
ATOM 1737 O O . CYS A 1 228 ? 4.065 7.140 1.310 1.00 97.38 228 CYS A O 1
ATOM 1739 N N . VAL A 1 229 ? 6.005 7.949 0.560 1.00 96.75 229 VAL A N 1
ATOM 1740 C CA . VAL A 1 229 ? 6.557 8.215 1.901 1.00 96.75 229 VAL A CA 1
ATOM 1741 C C . VAL A 1 229 ? 5.710 9.235 2.671 1.00 96.75 229 VAL A C 1
ATOM 1743 O O . VAL A 1 229 ? 5.421 9.035 3.854 1.00 96.75 229 VAL A O 1
ATOM 1746 N N . LEU A 1 230 ? 5.238 10.293 2.009 1.00 96.69 230 LEU A N 1
ATOM 1747 C CA . LEU A 1 230 ? 4.359 11.283 2.635 1.00 96.69 230 LEU A CA 1
ATOM 1748 C C . LEU A 1 230 ? 3.017 10.670 3.067 1.00 96.69 230 LEU A C 1
ATOM 1750 O O . LEU A 1 230 ? 2.531 10.930 4.167 1.00 96.69 230 LEU A O 1
ATOM 1754 N N . THR A 1 231 ? 2.421 9.814 2.237 1.00 96.94 231 THR A N 1
ATOM 1755 C CA . THR A 1 231 ? 1.161 9.131 2.582 1.00 96.94 231 THR A CA 1
ATOM 1756 C C . THR A 1 231 ? 1.342 8.080 3.681 1.00 96.94 231 THR A C 1
ATOM 1758 O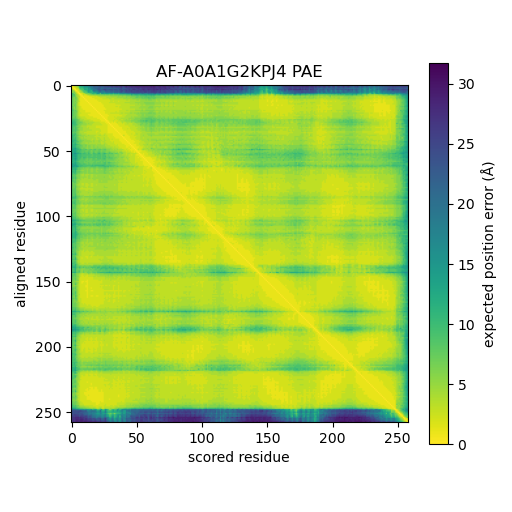 O . THR A 1 231 ? 0.458 7.923 4.525 1.00 96.94 231 THR A O 1
ATOM 1761 N N . ILE A 1 232 ? 2.507 7.428 3.758 1.00 96.88 232 ILE A N 1
ATOM 1762 C CA . ILE A 1 232 ? 2.917 6.603 4.905 1.00 96.88 232 ILE A CA 1
ATOM 1763 C C . ILE A 1 232 ? 2.959 7.449 6.187 1.00 96.88 232 ILE A C 1
ATOM 1765 O O . ILE A 1 232 ? 2.401 7.034 7.201 1.00 96.88 232 ILE A O 1
ATOM 1769 N N . ALA A 1 233 ? 3.554 8.646 6.156 1.00 96.88 233 ALA A N 1
ATOM 1770 C CA . ALA A 1 233 ? 3.593 9.537 7.318 1.00 96.88 233 ALA A CA 1
ATOM 1771 C C . ALA A 1 233 ? 2.182 9.897 7.824 1.00 96.88 233 ALA A C 1
ATOM 1773 O O . ALA A 1 233 ? 1.917 9.828 9.025 1.00 96.88 233 ALA A O 1
ATOM 1774 N N . VAL A 1 234 ? 1.251 10.193 6.910 1.00 96.75 234 VAL A N 1
ATOM 1775 C CA . VAL A 1 234 ? -0.164 10.430 7.250 1.00 96.75 234 VAL A CA 1
ATOM 1776 C C . VAL A 1 234 ? -0.816 9.174 7.840 1.00 96.75 234 VAL A C 1
ATOM 1778 O O . VAL A 1 234 ? -1.500 9.258 8.858 1.00 96.75 234 VAL A O 1
ATOM 1781 N N . SER A 1 235 ? -0.585 8.003 7.241 1.00 96.06 235 SER A N 1
ATOM 1782 C CA . SER A 1 235 ? -1.117 6.720 7.723 1.00 96.06 235 SER A CA 1
ATOM 1783 C C . SER A 1 235 ? -0.658 6.414 9.158 1.00 96.06 235 SER A C 1
ATOM 1785 O O . SER A 1 235 ? -1.487 6.040 9.987 1.00 96.06 235 SER A O 1
ATOM 1787 N N . VAL A 1 236 ? 0.612 6.671 9.504 1.00 97.44 236 VAL A N 1
ATOM 1788 C CA . VAL A 1 236 ? 1.129 6.525 10.882 1.00 97.44 236 VAL A CA 1
ATOM 1789 C C . VAL A 1 236 ? 0.340 7.382 11.873 1.00 97.44 236 VAL A C 1
ATOM 1791 O O . VAL A 1 236 ? -0.121 6.869 12.894 1.00 97.44 236 VAL A O 1
ATOM 1794 N N . VAL A 1 237 ? 0.143 8.669 11.564 1.00 97.38 237 VAL A N 1
ATOM 1795 C CA . VAL A 1 237 ? -0.613 9.598 12.422 1.00 97.38 237 VAL A CA 1
ATOM 1796 C C . VAL A 1 237 ? -2.050 9.107 12.619 1.00 97.38 237 VAL A C 1
ATOM 1798 O O . VAL A 1 237 ? -2.554 9.090 13.744 1.00 97.38 237 VAL A O 1
ATOM 1801 N N . VAL A 1 238 ? -2.704 8.671 11.539 1.00 95.38 238 VAL A N 1
ATOM 1802 C CA . VAL A 1 238 ? -4.093 8.197 11.568 1.00 95.38 238 VAL A CA 1
ATOM 1803 C C . VAL A 1 238 ? -4.236 6.927 12.407 1.00 95.38 238 VAL A C 1
ATOM 1805 O O . VAL A 1 238 ? -5.072 6.895 13.307 1.00 95.38 238 VAL A O 1
ATOM 1808 N N . HIS A 1 239 ? -3.416 5.901 12.168 1.00 94.94 239 HIS A N 1
ATOM 1809 C CA . HIS A 1 239 ? -3.493 4.641 12.913 1.00 94.94 239 HIS A CA 1
ATOM 1810 C C . HIS A 1 239 ? -3.184 4.825 14.404 1.00 94.94 239 HIS A C 1
ATOM 1812 O O . HIS A 1 239 ? -3.883 4.284 15.262 1.00 94.94 239 HIS A O 1
ATOM 1818 N N . ALA A 1 240 ? -2.193 5.654 14.740 1.00 96.44 240 ALA A N 1
ATOM 1819 C CA . ALA A 1 240 ? -1.891 5.985 16.130 1.00 96.44 240 ALA A CA 1
ATOM 1820 C C . ALA A 1 240 ? -3.083 6.660 16.837 1.00 96.44 240 ALA A C 1
ATOM 1822 O O . ALA A 1 240 ? -3.419 6.304 17.971 1.00 96.44 240 ALA A O 1
ATOM 1823 N N . ALA A 1 241 ? -3.771 7.578 16.149 1.00 94.62 241 ALA A N 1
ATOM 1824 C CA . ALA A 1 241 ? -4.970 8.227 16.671 1.00 94.62 241 ALA A CA 1
ATOM 1825 C C . ALA A 1 241 ? -6.131 7.240 16.867 1.00 94.62 241 ALA A C 1
ATOM 1827 O O . ALA A 1 241 ? -6.790 7.274 17.909 1.00 94.62 241 ALA A O 1
ATOM 1828 N N . ILE A 1 242 ? -6.362 6.341 15.900 1.00 92.19 242 ILE A N 1
ATOM 1829 C CA . ILE A 1 242 ? -7.399 5.297 15.980 1.00 92.19 242 ILE A CA 1
ATOM 1830 C C . ILE A 1 242 ? -7.189 4.437 17.226 1.00 92.19 242 ILE A C 1
ATOM 1832 O O . ILE A 1 242 ? -8.115 4.293 18.024 1.00 92.19 242 ILE A O 1
ATOM 1836 N N . ILE A 1 243 ? -5.971 3.929 17.437 1.00 92.94 243 ILE A N 1
ATOM 1837 C CA . ILE A 1 243 ? -5.628 3.077 18.585 1.00 92.94 243 ILE A CA 1
ATOM 1838 C C . ILE A 1 243 ? -5.963 3.773 19.909 1.00 92.94 243 ILE A C 1
ATOM 1840 O O . ILE A 1 243 ? -6.648 3.201 20.759 1.00 92.94 243 ILE A O 1
ATOM 1844 N N . VAL A 1 244 ? -5.515 5.019 20.094 1.00 93.19 244 VAL A N 1
ATOM 1845 C CA . VAL A 1 244 ? -5.748 5.762 21.345 1.00 93.19 244 VAL A CA 1
ATOM 1846 C C . VAL A 1 244 ? -7.235 6.042 21.560 1.00 93.19 244 VAL A C 1
ATOM 1848 O O . VAL A 1 244 ? -7.740 5.920 22.679 1.00 93.19 244 VAL A O 1
ATOM 1851 N N . LEU A 1 245 ? -7.961 6.397 20.502 1.00 88.94 245 LEU A N 1
ATOM 1852 C CA . LEU A 1 245 ? -9.391 6.683 20.584 1.00 88.94 245 LEU A CA 1
ATOM 1853 C C . LEU A 1 245 ? -10.223 5.423 20.863 1.00 88.94 245 LEU A C 1
ATOM 1855 O O . LEU A 1 245 ? -11.161 5.491 21.663 1.00 88.94 245 LEU A O 1
ATOM 1859 N N . GLU A 1 246 ? -9.855 4.276 20.285 1.00 86.69 246 GLU A N 1
ATOM 1860 C CA . GLU A 1 246 ? -10.465 2.977 20.586 1.00 86.69 246 GLU A CA 1
ATOM 1861 C C . GLU A 1 246 ? -10.175 2.528 22.031 1.00 86.69 246 GLU A C 1
ATOM 1863 O O . GLU A 1 246 ? -11.077 2.024 22.711 1.00 86.69 246 GLU A O 1
ATOM 1868 N N . LEU A 1 247 ? -8.956 2.747 22.541 1.00 87.62 247 LEU A N 1
ATOM 1869 C CA . LEU A 1 247 ? -8.589 2.431 23.929 1.00 87.62 247 LEU A CA 1
ATOM 1870 C C . LEU A 1 247 ? -9.380 3.253 24.955 1.00 87.62 247 LEU A C 1
ATOM 1872 O O . LEU A 1 247 ? -9.707 2.744 26.024 1.00 87.62 247 LEU A O 1
ATOM 1876 N N . ARG A 1 248 ? -9.767 4.491 24.623 1.00 85.19 248 ARG A N 1
ATOM 1877 C CA . ARG A 1 248 ? -10.606 5.363 25.473 1.00 85.19 248 ARG A CA 1
ATOM 1878 C C . ARG A 1 248 ? -12.092 4.957 25.511 1.00 85.19 248 ARG A C 1
ATOM 1880 O O . ARG A 1 248 ? -12.935 5.763 25.896 1.00 85.19 248 ARG A O 1
ATOM 1887 N N . GLY A 1 249 ? -12.442 3.743 25.077 1.00 67.25 249 GLY A N 1
ATOM 1888 C CA . GLY A 1 249 ? -13.802 3.193 25.166 1.00 67.25 249 GLY A CA 1
ATOM 1889 C C . GLY A 1 249 ? -14.800 3.756 24.149 1.00 67.25 249 GLY A C 1
ATOM 1890 O O . GLY A 1 249 ? -15.947 3.322 24.099 1.00 67.25 249 GLY A O 1
ATOM 1891 N N . LYS A 1 250 ? -14.382 4.677 23.277 1.00 59.88 250 LYS A N 1
ATOM 1892 C CA . LYS A 1 250 ? -15.239 5.239 22.227 1.00 59.88 250 LYS A CA 1
ATOM 1893 C C . LYS A 1 250 ? -15.211 4.280 21.031 1.00 59.88 250 LYS A C 1
ATOM 1895 O O . LYS A 1 250 ? -14.137 3.859 20.611 1.00 59.88 250 LYS A O 1
ATOM 1900 N N . SER A 1 251 ? -16.362 3.789 20.566 1.00 55.38 251 SER A N 1
ATOM 1901 C CA . SER A 1 251 ? -16.394 2.821 19.461 1.00 55.38 251 SER A CA 1
ATOM 1902 C C . SER A 1 251 ? -15.986 3.484 18.148 1.00 55.38 251 SER A C 1
ATOM 1904 O O . SER A 1 251 ? -16.561 4.485 17.727 1.00 55.38 251 SER A O 1
ATOM 1906 N N . PHE A 1 252 ? -14.974 2.907 17.507 1.00 54.22 252 PHE A N 1
ATOM 1907 C CA . PHE A 1 252 ? -14.569 3.234 16.148 1.00 54.22 252 PHE A CA 1
ATOM 1908 C C . PHE A 1 252 ? -15.194 2.201 15.202 1.00 54.22 252 PHE A C 1
ATOM 1910 O O . PHE A 1 252 ? -14.541 1.276 14.731 1.00 54.22 252 PHE A O 1
ATOM 1917 N N . MET A 1 253 ? -16.508 2.295 14.988 1.00 53.94 253 MET A N 1
ATOM 1918 C CA . MET A 1 253 ? -17.200 1.435 14.023 1.00 53.94 253 MET A CA 1
ATOM 1919 C C . MET A 1 253 ? -1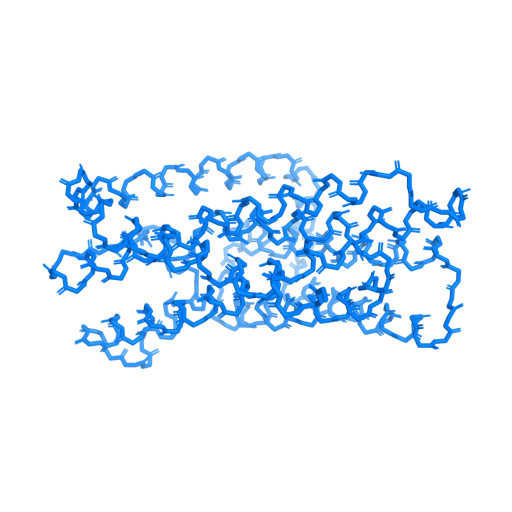7.051 2.056 12.630 1.00 53.94 253 MET A C 1
ATOM 1921 O O . MET A 1 253 ? -17.850 2.896 12.223 1.00 53.94 253 MET A O 1
ATOM 1925 N N . MET A 1 254 ? -15.992 1.687 11.906 1.00 54.34 254 MET A N 1
ATOM 1926 C CA . MET A 1 254 ? -15.891 1.981 10.474 1.00 54.34 254 MET A CA 1
ATOM 1927 C C . MET A 1 254 ? -16.733 0.959 9.698 1.00 54.34 254 MET A C 1
ATOM 1929 O O . MET A 1 254 ? -16.273 -0.156 9.454 1.00 54.34 254 MET A O 1
ATOM 1933 N N . ASN A 1 255 ? -17.933 1.405 9.308 1.00 49.97 255 ASN A N 1
ATOM 1934 C CA . ASN A 1 255 ? -18.949 0.784 8.441 1.00 49.97 255 ASN A CA 1
ATOM 1935 C C . ASN A 1 255 ? -20.014 -0.077 9.145 1.00 49.97 255 ASN A C 1
ATOM 1937 O O . ASN A 1 255 ? -19.794 -1.248 9.445 1.00 49.97 255 ASN A O 1
ATOM 1941 N N . GLU A 1 256 ? -21.212 0.501 9.292 1.00 36.22 256 GLU A N 1
ATOM 1942 C CA . GLU A 1 256 ? -22.473 -0.214 9.567 1.00 36.22 256 GLU A CA 1
ATOM 1943 C C . GLU A 1 256 ? -23.127 -0.798 8.300 1.00 36.22 256 GLU A C 1
ATOM 1945 O O . GLU A 1 256 ? -24.098 -1.541 8.402 1.00 36.22 256 GLU A O 1
ATOM 1950 N N . HIS A 1 257 ? -22.581 -0.537 7.108 1.00 34.50 257 HIS A N 1
ATOM 1951 C CA . HIS A 1 257 ? -23.130 -1.048 5.852 1.00 34.50 257 HIS A CA 1
ATOM 1952 C C . HIS A 1 257 ? -22.014 -1.618 4.968 1.00 34.50 257 HIS A C 1
ATOM 1954 O O . HIS A 1 257 ? -21.260 -0.876 4.335 1.00 34.50 257 HIS A O 1
ATOM 1960 N N . ILE A 1 258 ? -21.889 -2.948 5.014 1.00 36.72 258 ILE A N 1
ATOM 1961 C CA . ILE A 1 258 ? -21.361 -3.792 3.931 1.00 36.72 258 ILE A CA 1
ATOM 1962 C C . ILE A 1 258 ? -22.558 -4.173 3.066 1.00 36.72 258 ILE A C 1
ATOM 1964 O O . ILE A 1 258 ? -23.598 -4.513 3.674 1.00 36.72 258 ILE A O 1
#

Secondary structure (DSSP, 8-state):
-HHHHHHHHHHHHHHHHHIIIIIHHHH--HHHHHHHHHHHHHHHHHHHHHHHHHHHHHHHHTT--HHHHHHHHHHHHHHHHHHHHTT--HHHHHHHHHHHHHHHHHHHHHHHHTT---HHHHHHHHHHHHHHHHHHHHHHGGGS-HHHHHHHHHHHHHHHHHHHHHHHHHHHHH-HHHHHHHHHTTTT--HHHHHHHHHHHHHHHHHHHHHHHHSS--SHHHHHHHHHHHHHHHHHHHHHHHHHHHHTT------S--